Protein AF-A0A3Q0JLW8-F1 (afdb_monomer)

Mean predicted aligned error: 11.71 Å

Radius of gyration: 29.25 Å; Cα contacts (8 Å, |Δi|>4): 131; chains: 1; bounding box: 50×91×95 Å

Sequence (195 aa):
MGGVSGGECNRSVSNVHPRRRDSSHNERFYEEHDYERRVKKRRARLITATEEAFTHIKRTGHQVCMRDIPDCDWLNTWTSLAKNFAFCYNPALQPRALIVYGCICKSITDLEMKQLLRILVKALENFTEIKRIEAIVMCLTRLQPLLTPESPIHKFLFWIGISVLQLDQEDLYAVGLALIEQNLHTLDSQNVFDN

Organism: Diaphorina citri (NCBI:txid121845)

Secondary structure (DSSP, 8-state):
---------------------SHHHHHHHHHHHHHHHHHHHHHHHHHHHHHHHHHHHHH-TTS-TTSS-TT-THHHHHHHHHHHHHHS--TTTHHHHHHHHHHH-----HHHHHHHHHHHHHHHTTTT-HHHHHHHHHHHHHHGGGS-TT-THHHHHHHHHHHHHTT--HHHHHHHHHHHHHHHHHHHTTTTT--

pLDDT: mean 84.21, std 18.6, range [32.16, 98.31]

Nearest PDB structures (foldseek):
  8e20-assembly1_A  TM=9.519E-01  e=5.362E-09  Homo sapiens
  7mp5-assembly1_B  TM=9.476E-01  e=8.019E-09  Homo sapiens
  7mp6-assembly1_A  TM=9.476E-01  e=8.019E-09  Homo sapiens
  7mp6-assembly1_B  TM=9.477E-01  e=8.019E-09  Homo sapiens
  8edm-assembly1_B  TM=9.691E-01  e=5.838E-06  Homo sapiens

Structure (mmCIF, N/CA/C/O backbone):
data_AF-A0A3Q0JLW8-F1
#
_entry.id   AF-A0A3Q0JLW8-F1
#
loop_
_atom_site.group_PDB
_atom_site.id
_atom_site.type_symbol
_atom_site.label_atom_id
_atom_site.label_alt_id
_atom_site.label_comp_id
_atom_site.label_asym_id
_atom_site.label_entity_id
_atom_site.label_seq_id
_atom_site.pdbx_PDB_ins_code
_atom_site.Cartn_x
_atom_site.Cartn_y
_atom_site.Cartn_z
_atom_site.occupancy
_atom_site.B_iso_or_equiv
_atom_site.auth_seq_id
_atom_site.auth_comp_id
_atom_site.auth_asym_id
_atom_site.auth_atom_id
_atom_site.pdbx_PDB_model_num
ATOM 1 N N . MET A 1 1 ? -0.460 68.009 -68.546 1.00 38.75 1 MET A N 1
ATOM 2 C CA . MET A 1 1 ? 0.566 67.434 -67.646 1.00 38.75 1 MET A CA 1
ATOM 3 C C . MET A 1 1 ? -0.129 66.436 -66.729 1.00 38.75 1 MET A C 1
ATOM 5 O O . MET A 1 1 ? -0.982 66.905 -65.997 1.00 38.75 1 MET A O 1
ATOM 9 N N . GLY A 1 2 ? 0.206 65.133 -66.792 1.00 41.34 2 GLY A N 1
ATOM 10 C CA . GLY A 1 2 ? -0.292 64.044 -65.909 1.00 41.34 2 GLY A CA 1
ATOM 11 C C . GLY A 1 2 ? -1.815 63.776 -65.929 1.00 41.34 2 GLY A C 1
ATOM 12 O O . GLY A 1 2 ? -2.599 64.701 -66.058 1.00 41.34 2 GLY A O 1
ATOM 13 N N . GLY A 1 3 ? -2.341 62.553 -65.812 1.00 36.59 3 GLY A N 1
ATOM 14 C CA . GLY A 1 3 ? -1.763 61.200 -65.739 1.00 36.59 3 GLY A CA 1
ATOM 15 C C . GLY A 1 3 ? -2.902 60.181 -65.487 1.00 36.59 3 GLY A C 1
ATOM 16 O O . GLY A 1 3 ? -3.845 60.510 -64.778 1.00 36.59 3 GLY A O 1
ATOM 17 N N . VAL A 1 4 ? -2.858 58.986 -66.092 1.00 36.03 4 VAL A N 1
ATOM 18 C CA . VAL A 1 4 ? -3.990 58.026 -66.259 1.00 36.03 4 VAL A CA 1
ATOM 19 C C . VAL A 1 4 ? -3.565 56.636 -65.735 1.00 36.03 4 VAL A C 1
ATOM 21 O O . VAL A 1 4 ? -2.396 56.303 -65.902 1.00 36.03 4 VAL A O 1
ATOM 24 N N . SER A 1 5 ? -4.372 55.757 -65.112 1.00 35.22 5 SER A N 1
ATOM 25 C CA . SER A 1 5 ? -5.834 55.653 -64.835 1.00 35.22 5 SER A CA 1
ATOM 26 C C . SER A 1 5 ? -6.047 55.201 -63.356 1.00 35.22 5 SER A C 1
ATOM 28 O O . SER A 1 5 ? -5.083 55.250 -62.600 1.00 35.22 5 SER A O 1
ATOM 30 N N . GLY A 1 6 ? -7.187 54.739 -62.805 1.00 32.31 6 GLY A N 1
ATOM 31 C CA . GLY A 1 6 ? -8.547 54.400 -63.278 1.00 32.31 6 GLY A CA 1
ATOM 32 C C . GLY A 1 6 ? -9.014 53.030 -62.725 1.00 32.31 6 GLY A C 1
ATOM 33 O O . GLY A 1 6 ? -8.174 52.173 -62.470 1.00 32.31 6 GLY A O 1
ATOM 34 N N . GLY A 1 7 ? -10.329 52.801 -62.579 1.00 32.88 7 GLY A N 1
ATOM 35 C CA . GLY A 1 7 ? -10.914 51.462 -62.347 1.00 32.88 7 GLY A CA 1
ATOM 36 C C . GLY A 1 7 ? -11.534 51.198 -60.965 1.00 32.88 7 GLY A C 1
ATOM 37 O O . GLY A 1 7 ? -10.853 50.800 -60.024 1.00 32.88 7 GLY A O 1
ATOM 38 N N . GLU A 1 8 ? -12.859 51.321 -60.872 1.00 42.25 8 GLU A N 1
ATOM 39 C CA . GLU A 1 8 ? -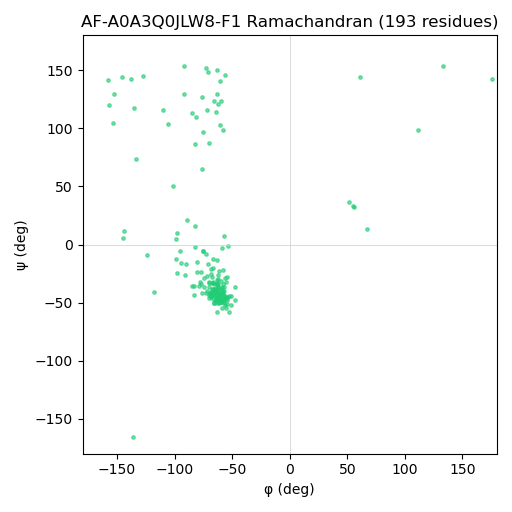13.662 50.754 -59.780 1.00 42.25 8 GLU A CA 1
ATOM 40 C C . GLU A 1 8 ? -13.741 49.221 -59.881 1.00 42.25 8 GLU A C 1
ATOM 42 O O . GLU A 1 8 ? -13.853 48.677 -60.981 1.00 42.25 8 GLU A O 1
ATOM 47 N N . CYS A 1 9 ? -13.827 48.517 -58.745 1.00 32.16 9 CYS A N 1
ATOM 48 C CA . CYS A 1 9 ? -14.587 47.265 -58.681 1.00 32.16 9 CYS A CA 1
ATOM 49 C C . CYS A 1 9 ? -15.034 46.917 -57.256 1.00 32.16 9 CYS A C 1
ATOM 51 O O . CYS A 1 9 ? -14.232 46.700 -56.351 1.00 32.16 9 CYS A O 1
ATOM 53 N N . ASN A 1 10 ? -16.349 46.821 -57.090 1.00 43.00 10 ASN A N 1
ATOM 54 C CA . ASN A 1 10 ? -17.028 46.448 -55.857 1.00 43.00 10 ASN A CA 1
ATOM 55 C C . ASN A 1 10 ? -16.920 44.926 -55.623 1.00 43.00 10 ASN A C 1
ATOM 57 O O . ASN A 1 10 ? -17.292 44.149 -56.508 1.00 43.00 10 ASN A O 1
ATOM 61 N N . ARG A 1 11 ? -16.455 44.466 -54.450 1.00 37.19 11 ARG A N 1
ATOM 62 C CA . ARG A 1 11 ? -16.620 43.055 -54.053 1.00 37.19 11 ARG A CA 1
ATOM 63 C C . ARG A 1 11 ? -16.658 42.833 -52.544 1.00 37.19 11 ARG A C 1
ATOM 65 O O . ARG A 1 11 ? -15.775 43.246 -51.801 1.00 37.19 11 ARG A O 1
ATOM 72 N N . SER A 1 12 ? -17.690 42.111 -52.130 1.00 40.66 12 SER A N 1
ATOM 73 C CA . SER A 1 12 ? -17.939 41.644 -50.773 1.00 40.66 12 SER A CA 1
ATOM 74 C C . SER A 1 12 ? -16.813 40.744 -50.257 1.00 40.66 12 SER A C 1
ATOM 76 O O . SER A 1 12 ? -16.527 39.693 -50.833 1.00 40.66 12 SER A O 1
ATOM 78 N N . VAL A 1 13 ? -16.215 41.118 -49.122 1.00 44.91 13 VAL A N 1
ATOM 79 C CA . VAL A 1 13 ? -15.306 40.238 -48.376 1.00 44.91 13 VAL A CA 1
ATOM 80 C C . VAL A 1 13 ? -16.152 39.199 -47.645 1.00 44.91 13 VAL A C 1
ATOM 82 O O . VAL A 1 13 ? -16.714 39.455 -46.580 1.00 44.91 13 VAL A O 1
ATOM 85 N N . SER A 1 14 ? -16.286 38.023 -48.252 1.00 40.16 14 SER A N 1
ATOM 86 C CA . SER A 1 14 ? -16.946 36.880 -47.634 1.00 40.16 14 SER A CA 1
ATOM 87 C C . SER A 1 14 ? -16.180 36.431 -46.388 1.00 40.16 14 SER A C 1
ATOM 89 O O . SER A 1 14 ? -14.970 36.213 -46.402 1.00 40.16 14 SER A O 1
ATOM 91 N N . ASN A 1 15 ? -16.915 36.289 -45.288 1.00 47.91 15 ASN A N 1
ATOM 92 C CA . ASN A 1 15 ? -16.395 35.889 -43.988 1.00 47.91 15 ASN A CA 1
ATOM 93 C C . ASN A 1 15 ? -15.973 34.405 -44.004 1.00 47.91 15 ASN A C 1
ATOM 95 O O . ASN A 1 15 ? -16.767 33.519 -43.682 1.00 47.91 15 ASN A O 1
ATOM 99 N N . VAL A 1 16 ? -14.730 34.114 -44.404 1.00 41.50 16 VAL A N 1
ATOM 100 C CA . VAL A 1 16 ? -14.179 32.751 -44.386 1.00 41.50 16 VAL A CA 1
ATOM 101 C C . VAL A 1 16 ? -13.685 32.420 -42.980 1.00 41.50 16 VAL A C 1
ATOM 103 O O . VAL A 1 16 ? -12.508 32.558 -42.656 1.00 41.50 16 VAL A O 1
ATOM 106 N N . HIS A 1 17 ? -14.595 31.928 -42.142 1.00 49.72 17 HIS A N 1
ATOM 107 C CA . HIS A 1 17 ? -14.198 31.157 -40.968 1.00 49.72 17 HIS A CA 1
ATOM 108 C C . HIS A 1 17 ? -13.474 29.883 -41.440 1.00 49.72 17 HIS A C 1
ATOM 110 O O . HIS A 1 17 ? -14.091 29.081 -42.155 1.00 49.72 17 HIS A O 1
ATOM 116 N N . PRO A 1 18 ? -12.209 29.633 -41.050 1.00 49.38 18 PRO A N 1
ATOM 117 C CA . PRO A 1 18 ? -11.582 28.348 -41.316 1.00 49.38 18 PRO A CA 1
ATOM 118 C C . PRO A 1 18 ? -12.356 27.275 -40.547 1.00 49.38 18 PRO A C 1
ATOM 120 O O . PRO A 1 18 ? -12.376 27.257 -39.314 1.00 49.38 18 PRO A O 1
ATOM 123 N N . ARG A 1 19 ? -13.023 26.375 -41.279 1.00 53.31 19 ARG A N 1
ATOM 124 C CA . ARG A 1 19 ? -13.701 25.217 -40.688 1.00 53.31 19 ARG A CA 1
ATOM 125 C C . ARG A 1 19 ? -12.655 24.359 -39.972 1.00 53.31 19 ARG A C 1
ATOM 127 O O . ARG A 1 19 ? -11.943 23.601 -40.623 1.00 53.31 19 ARG A O 1
ATOM 134 N N . ARG A 1 20 ? -12.594 24.449 -38.637 1.00 58.06 20 ARG A N 1
ATOM 135 C CA . ARG A 1 20 ? -11.936 23.446 -37.786 1.00 58.06 20 ARG A CA 1
ATOM 136 C C . ARG A 1 20 ? -12.607 22.100 -38.053 1.00 58.06 20 ARG A C 1
ATOM 138 O O . ARG A 1 20 ? -13.687 21.842 -37.530 1.00 58.06 20 ARG A O 1
ATOM 145 N N . ARG A 1 21 ? -11.993 21.278 -38.901 1.00 57.97 21 ARG A N 1
ATOM 146 C CA . ARG A 1 21 ? -12.515 19.970 -39.290 1.00 57.97 21 ARG A CA 1
ATOM 147 C C . ARG A 1 21 ? -11.393 18.930 -39.252 1.00 57.97 21 ARG A C 1
ATOM 149 O O . ARG A 1 21 ? -10.399 19.053 -39.955 1.00 57.97 21 ARG A O 1
ATOM 156 N N . ASP A 1 22 ? -11.583 17.948 -38.378 1.00 50.97 22 ASP A N 1
ATOM 157 C CA . ASP A 1 22 ? -10.994 16.602 -38.384 1.00 50.97 22 ASP A CA 1
ATOM 158 C C . ASP A 1 22 ? -9.473 16.405 -38.148 1.00 50.97 22 ASP A C 1
ATOM 160 O O . ASP A 1 22 ? -8.992 15.281 -38.256 1.00 50.97 22 ASP A O 1
ATOM 164 N N . SER A 1 23 ? -8.715 17.408 -37.673 1.00 54.34 23 SER A N 1
ATOM 165 C CA . SER A 1 23 ? -7.312 17.183 -37.226 1.00 54.34 23 SER A CA 1
ATOM 166 C C . SER A 1 23 ? -7.186 16.322 -35.953 1.00 54.34 23 SER A C 1
ATOM 168 O O . SER A 1 23 ? -6.195 15.619 -35.771 1.00 54.34 23 SER A O 1
ATOM 170 N N . SER A 1 24 ? -8.200 16.340 -35.079 1.00 58.38 24 SER A N 1
ATOM 171 C CA . SER A 1 24 ? -8.170 15.663 -33.769 1.00 58.38 24 SER A CA 1
ATOM 172 C C . SER A 1 24 ? -8.166 14.129 -33.858 1.00 58.38 24 SER A C 1
ATOM 174 O O . SER A 1 24 ? -7.684 13.466 -32.939 1.00 58.38 24 SER A O 1
ATOM 176 N N . HIS A 1 25 ? -8.694 13.548 -34.941 1.00 61.28 25 HIS A N 1
ATOM 177 C CA . HIS A 1 25 ? -8.828 12.093 -35.052 1.00 61.28 25 HIS A CA 1
ATOM 178 C C . HIS A 1 25 ? -7.474 11.403 -35.277 1.00 61.28 25 HIS A C 1
ATOM 180 O O . HIS A 1 25 ? -7.183 10.402 -34.623 1.00 61.28 25 HIS A O 1
ATOM 186 N N . ASN A 1 26 ? -6.615 11.979 -36.128 1.00 69.19 26 ASN A N 1
ATOM 187 C CA . ASN A 1 26 ? -5.275 11.442 -36.374 1.00 69.19 26 ASN A CA 1
ATOM 188 C C . ASN A 1 26 ? -4.353 11.600 -3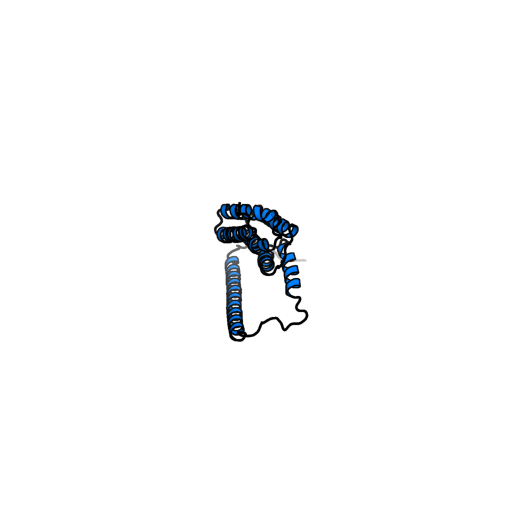5.157 1.00 69.19 26 ASN A C 1
ATOM 190 O O . ASN A 1 26 ? -3.644 10.654 -34.832 1.00 69.19 26 ASN A O 1
ATOM 194 N N . GLU A 1 27 ? -4.369 12.744 -34.459 1.00 70.19 27 GLU A N 1
ATOM 195 C CA . GLU A 1 27 ? -3.568 12.923 -33.233 1.00 70.19 27 GLU A CA 1
ATOM 196 C C . GLU A 1 27 ? -3.916 11.871 -32.177 1.00 70.19 27 GLU A C 1
ATOM 198 O O . GLU A 1 27 ? -3.023 11.178 -31.692 1.00 70.19 27 GLU A O 1
ATOM 203 N N . ARG A 1 28 ? -5.212 11.655 -31.912 1.00 70.06 28 ARG A N 1
ATOM 204 C CA . ARG A 1 28 ? -5.668 10.611 -30.984 1.00 70.06 28 ARG A CA 1
ATOM 205 C C . ARG A 1 28 ? -5.202 9.212 -31.406 1.00 70.06 28 ARG A C 1
ATOM 207 O O . ARG A 1 28 ? -4.773 8.438 -30.555 1.00 70.06 28 ARG A O 1
ATOM 214 N N . PHE A 1 29 ? -5.240 8.896 -32.702 1.00 74.75 29 PHE A N 1
ATOM 215 C CA . PHE A 1 29 ? -4.749 7.616 -33.223 1.00 74.75 29 PHE A CA 1
ATOM 216 C C . PHE A 1 29 ? -3.232 7.444 -33.020 1.00 74.75 29 PHE A C 1
ATOM 218 O O . PHE A 1 29 ? -2.776 6.364 -32.639 1.00 74.75 29 PHE A O 1
ATOM 225 N N . TYR A 1 30 ? -2.437 8.505 -33.212 1.00 80.31 30 TYR A N 1
ATOM 226 C CA . TYR A 1 30 ? -1.003 8.480 -32.907 1.00 80.31 30 TYR A CA 1
ATOM 227 C C . TYR A 1 30 ? -0.737 8.305 -31.405 1.00 80.31 30 TYR A C 1
ATOM 229 O O . TYR A 1 30 ? 0.098 7.476 -31.040 1.00 80.31 30 TYR A O 1
ATOM 237 N N . GLU A 1 31 ? -1.457 9.018 -30.534 1.00 80.56 31 GLU A N 1
ATOM 238 C CA . GLU A 1 31 ? -1.330 8.898 -29.074 1.00 80.56 31 GLU A CA 1
ATOM 239 C C . GLU A 1 31 ? -1.671 7.491 -28.560 1.00 80.56 31 GLU A C 1
ATOM 241 O O . GLU A 1 31 ? -0.950 6.947 -27.715 1.00 80.56 31 GLU A O 1
ATOM 246 N N . GLU A 1 32 ? -2.743 6.894 -29.086 1.00 81.25 32 GLU A N 1
ATOM 247 C CA . GLU A 1 32 ? -3.219 5.550 -28.753 1.00 81.25 32 GLU A CA 1
ATOM 248 C C . GLU A 1 32 ? -2.220 4.476 -29.212 1.00 81.25 32 GLU A C 1
ATOM 250 O O . GLU A 1 32 ? -1.793 3.632 -28.419 1.00 81.25 32 GLU A O 1
ATOM 255 N N . HIS A 1 33 ? -1.724 4.572 -30.447 1.00 86.50 33 HIS A N 1
ATOM 256 C CA . HIS A 1 33 ? -0.691 3.677 -30.969 1.00 86.50 33 HIS A CA 1
ATOM 257 C C . HIS A 1 33 ? 0.648 3.804 -30.215 1.00 86.50 33 HIS A C 1
ATOM 259 O O . HIS A 1 33 ? 1.305 2.797 -29.928 1.00 86.50 33 HIS A O 1
ATOM 265 N N . ASP A 1 34 ? 1.053 5.012 -29.816 1.00 88.38 34 ASP A N 1
ATOM 266 C CA . ASP A 1 34 ? 2.237 5.211 -28.975 1.00 88.38 34 ASP A CA 1
ATOM 267 C C . ASP A 1 34 ? 2.026 4.714 -27.537 1.00 88.38 34 ASP A C 1
ATOM 269 O O . ASP A 1 34 ? 2.958 4.192 -26.911 1.00 88.38 34 ASP A O 1
ATOM 273 N N . TYR A 1 35 ? 0.808 4.816 -26.997 1.00 87.94 35 TYR A N 1
ATOM 274 C CA . TYR A 1 35 ? 0.446 4.185 -25.731 1.00 87.94 35 TYR A CA 1
ATOM 275 C C . TYR A 1 35 ? 0.578 2.661 -25.826 1.00 87.94 35 TYR A C 1
ATOM 277 O O . TYR A 1 35 ? 1.297 2.071 -25.011 1.00 87.94 35 TYR A O 1
ATOM 285 N N . GLU A 1 36 ? 0.005 2.031 -26.854 1.00 91.25 36 GLU A N 1
ATOM 286 C CA . GLU A 1 36 ? 0.162 0.596 -27.097 1.00 91.25 36 GLU A CA 1
ATOM 287 C C . GLU A 1 36 ? 1.632 0.187 -27.218 1.00 91.25 36 GLU A C 1
ATOM 289 O O . GLU A 1 36 ? 2.052 -0.789 -26.595 1.00 91.25 36 GLU A O 1
ATOM 294 N N . ARG A 1 37 ? 2.442 0.927 -27.986 1.00 93.75 37 ARG A N 1
ATOM 295 C CA . ARG A 1 37 ? 3.887 0.676 -28.125 1.00 93.75 37 ARG A CA 1
ATOM 296 C C . ARG A 1 37 ? 4.595 0.719 -26.772 1.00 93.75 37 ARG A C 1
ATOM 298 O O . ARG A 1 37 ? 5.400 -0.167 -26.468 1.00 93.75 37 ARG A O 1
ATOM 305 N N . ARG A 1 38 ? 4.276 1.703 -25.922 1.00 92.38 38 ARG A N 1
ATOM 306 C CA . ARG A 1 38 ? 4.813 1.802 -24.552 1.00 92.38 38 ARG A CA 1
ATOM 307 C C . ARG A 1 38 ? 4.374 0.622 -23.679 1.00 92.38 38 ARG A C 1
ATOM 309 O O . ARG A 1 38 ? 5.210 0.101 -22.937 1.00 92.38 38 ARG A O 1
ATOM 316 N N . VAL A 1 39 ? 3.121 0.174 -23.776 1.00 92.50 39 VAL A N 1
ATOM 317 C CA . VAL A 1 39 ? 2.601 -1.001 -23.049 1.00 92.50 39 VAL A CA 1
ATOM 318 C C . VAL A 1 39 ? 3.276 -2.288 -23.529 1.00 92.50 39 VAL A C 1
ATOM 320 O O . VAL A 1 39 ? 3.852 -3.001 -22.709 1.00 92.50 39 VAL A O 1
ATOM 323 N N . LYS A 1 40 ? 3.323 -2.539 -24.842 1.00 93.81 40 LYS A N 1
ATOM 324 C CA . LYS A 1 40 ? 4.012 -3.685 -25.467 1.00 93.81 40 LYS A CA 1
ATOM 325 C C . LYS A 1 40 ? 5.488 -3.746 -25.036 1.00 93.81 40 LYS A C 1
ATOM 327 O O . LYS A 1 40 ? 5.946 -4.786 -24.566 1.00 93.81 40 LYS A O 1
ATOM 332 N N . LYS A 1 41 ? 6.208 -2.613 -25.046 1.00 95.75 41 LYS A N 1
ATOM 333 C CA . LYS A 1 41 ? 7.604 -2.512 -24.561 1.00 95.75 41 LYS A CA 1
ATOM 334 C C . LYS A 1 41 ? 7.749 -2.724 -23.044 1.00 95.75 41 LYS A C 1
ATOM 336 O O . LYS A 1 41 ? 8.783 -3.207 -22.585 1.00 95.75 41 LYS A O 1
ATOM 341 N N . ARG A 1 42 ? 6.769 -2.328 -22.221 1.00 94.62 42 ARG A N 1
ATOM 342 C CA . ARG A 1 42 ? 6.758 -2.621 -20.769 1.00 94.62 42 ARG A CA 1
ATOM 343 C C . ARG A 1 42 ? 6.510 -4.110 -20.505 1.00 94.62 42 ARG A C 1
ATOM 345 O O . ARG A 1 42 ? 7.279 -4.697 -19.755 1.00 94.62 42 ARG A O 1
ATOM 352 N N . ARG A 1 43 ? 5.531 -4.719 -21.183 1.00 93.44 43 ARG A N 1
ATOM 353 C CA . ARG A 1 43 ? 5.227 -6.158 -21.101 1.00 93.44 43 ARG A CA 1
ATOM 354 C C . ARG A 1 43 ? 6.434 -7.018 -21.480 1.00 93.44 43 ARG A C 1
ATOM 356 O O . ARG A 1 43 ? 6.781 -7.910 -20.720 1.00 93.44 43 ARG A O 1
ATOM 363 N N . ALA A 1 44 ? 7.100 -6.715 -22.598 1.00 96.00 44 ALA A N 1
ATOM 364 C CA . ALA A 1 44 ? 8.293 -7.449 -23.030 1.00 96.00 44 ALA A CA 1
ATOM 365 C C . ALA A 1 44 ? 9.404 -7.436 -21.963 1.00 96.00 44 ALA A C 1
ATOM 367 O O . ALA A 1 44 ? 9.902 -8.488 -21.589 1.00 96.00 44 ALA A O 1
ATOM 368 N N . ARG A 1 45 ? 9.722 -6.262 -21.394 1.00 96.06 45 ARG A N 1
ATOM 369 C CA . ARG A 1 45 ? 10.722 -6.149 -20.314 1.00 96.06 45 ARG A CA 1
ATOM 370 C C . ARG A 1 45 ? 10.345 -6.918 -19.048 1.00 96.06 45 ARG A C 1
ATOM 372 O O . ARG A 1 45 ? 11.235 -7.456 -18.407 1.00 96.06 45 ARG A O 1
ATOM 379 N N . LEU A 1 46 ? 9.060 -6.965 -18.686 1.00 93.62 46 LEU A N 1
ATOM 380 C CA . LEU A 1 46 ? 8.605 -7.737 -17.526 1.00 93.62 46 LEU A CA 1
ATOM 381 C C . LEU A 1 46 ? 8.791 -9.245 -17.746 1.00 93.62 46 LEU A C 1
ATOM 383 O O . LEU A 1 46 ? 9.244 -9.929 -16.834 1.00 93.62 46 LEU A O 1
ATOM 387 N N . ILE A 1 47 ? 8.479 -9.740 -18.949 1.00 94.50 47 ILE A N 1
ATOM 388 C CA . ILE A 1 47 ? 8.712 -11.138 -19.339 1.00 94.50 47 ILE A CA 1
ATOM 389 C C . ILE A 1 47 ? 10.206 -11.459 -19.220 1.00 94.50 47 ILE A C 1
ATOM 391 O O . ILE A 1 47 ? 10.562 -12.331 -18.434 1.00 94.50 47 ILE A O 1
ATOM 395 N N . THR A 1 48 ? 11.076 -10.682 -19.875 1.00 95.06 48 THR A N 1
ATOM 396 C CA . THR A 1 48 ? 12.533 -10.890 -19.823 1.00 95.06 48 THR A CA 1
ATOM 397 C C . THR A 1 48 ? 13.080 -10.852 -18.394 1.00 95.06 48 THR A C 1
ATOM 399 O O . THR A 1 48 ? 13.782 -11.771 -17.995 1.00 95.06 48 THR A O 1
ATOM 402 N N . ALA A 1 49 ? 12.701 -9.861 -17.578 1.00 93.06 49 ALA A N 1
ATOM 403 C CA . ALA A 1 49 ? 13.153 -9.776 -16.185 1.00 93.06 49 ALA A CA 1
ATOM 404 C C . ALA A 1 49 ? 12.676 -10.968 -15.326 1.00 93.06 49 ALA A C 1
ATOM 406 O O . ALA A 1 49 ? 13.361 -11.385 -14.395 1.00 93.06 49 ALA A O 1
ATOM 407 N N . THR A 1 50 ? 11.510 -11.537 -15.644 1.00 92.94 50 THR A N 1
ATOM 408 C CA . THR A 1 50 ? 10.958 -12.716 -14.959 1.00 92.94 50 THR A CA 1
ATOM 409 C C . THR A 1 50 ? 11.678 -13.996 -15.402 1.00 92.94 50 THR A C 1
ATOM 411 O O . THR A 1 50 ? 12.033 -14.824 -14.566 1.00 92.94 50 THR A O 1
ATOM 414 N N . GLU A 1 51 ? 11.965 -14.146 -16.696 1.00 93.62 51 GLU A N 1
ATOM 415 C CA . GLU A 1 51 ? 12.776 -15.241 -17.249 1.00 93.62 51 GLU A CA 1
ATOM 416 C C . GLU A 1 51 ? 14.215 -15.211 -16.710 1.00 93.62 51 GLU A C 1
ATOM 418 O O . GLU A 1 51 ? 14.756 -16.250 -16.321 1.00 93.62 51 GLU A O 1
ATOM 423 N N . GLU A 1 52 ? 14.818 -14.023 -16.612 1.00 90.50 52 GLU A N 1
ATOM 424 C CA . GLU A 1 52 ? 16.113 -13.791 -15.967 1.00 90.50 52 GLU A CA 1
ATOM 425 C C . GLU A 1 52 ? 16.073 -14.167 -14.482 1.00 90.50 52 GLU A C 1
ATOM 427 O O . GLU A 1 52 ? 16.955 -14.895 -14.027 1.00 90.50 52 GLU A O 1
ATOM 432 N N . ALA A 1 53 ? 15.036 -13.763 -13.738 1.00 87.06 53 ALA A N 1
ATOM 433 C CA . ALA A 1 53 ? 14.874 -14.113 -12.326 1.00 87.06 53 ALA A CA 1
ATOM 434 C C . ALA A 1 53 ? 14.711 -15.629 -12.109 1.00 87.06 53 ALA A C 1
ATOM 436 O O . ALA A 1 53 ? 15.398 -16.200 -11.261 1.00 87.06 53 ALA A O 1
ATOM 437 N N . PHE A 1 54 ? 13.880 -16.315 -12.903 1.00 88.56 54 PHE A N 1
ATOM 438 C CA . PHE A 1 54 ? 13.764 -17.779 -12.853 1.00 88.56 54 PHE A CA 1
ATOM 439 C C . PHE A 1 54 ? 15.084 -18.472 -13.199 1.00 88.56 54 PHE A C 1
ATOM 441 O O . PHE A 1 54 ? 15.492 -19.421 -12.526 1.00 88.56 54 PHE A O 1
ATOM 448 N N . THR A 1 55 ? 15.777 -17.982 -14.227 1.00 87.69 55 THR A N 1
ATOM 449 C CA . THR A 1 55 ? 17.083 -18.503 -14.640 1.00 87.69 55 THR A CA 1
ATOM 450 C C . THR A 1 55 ? 18.137 -18.277 -13.556 1.00 87.69 55 THR A C 1
ATOM 452 O O . THR A 1 55 ? 18.959 -19.160 -13.311 1.00 87.69 55 THR A O 1
ATOM 455 N N . HIS A 1 56 ? 18.096 -17.132 -12.870 1.00 83.62 56 HIS A N 1
ATOM 456 C CA . HIS A 1 56 ? 18.945 -16.834 -11.725 1.00 83.62 56 HIS A CA 1
ATOM 457 C C . HIS A 1 56 ? 18.660 -17.809 -10.582 1.00 83.62 56 HIS A C 1
ATOM 459 O O . HIS A 1 56 ? 19.568 -18.545 -10.213 1.00 83.62 56 HIS A O 1
ATOM 465 N N . ILE A 1 57 ? 17.416 -17.898 -10.092 1.00 85.19 57 ILE A N 1
ATOM 466 C CA . ILE A 1 57 ? 17.002 -18.802 -8.998 1.00 85.19 57 ILE A CA 1
ATOM 467 C C . ILE A 1 57 ? 17.411 -20.254 -9.289 1.00 85.19 57 ILE A C 1
ATOM 469 O O . ILE A 1 57 ? 17.985 -20.920 -8.430 1.00 85.19 57 ILE A O 1
ATOM 473 N N . LYS A 1 58 ? 17.201 -20.733 -10.524 1.00 80.88 58 LYS A N 1
ATOM 474 C CA . LYS A 1 58 ? 17.603 -22.084 -10.951 1.00 80.88 58 LYS A CA 1
ATOM 475 C C . LYS A 1 58 ? 19.122 -22.311 -10.898 1.00 80.88 58 LYS A C 1
ATOM 477 O O . LYS A 1 58 ? 19.552 -23.442 -10.689 1.00 80.88 58 LYS A O 1
ATOM 482 N N . ARG A 1 59 ? 19.935 -21.263 -11.081 1.00 77.38 59 ARG A N 1
ATOM 483 C CA . ARG A 1 59 ? 21.404 -21.301 -10.935 1.00 77.38 59 ARG A CA 1
ATOM 484 C C . ARG A 1 59 ? 21.859 -21.111 -9.481 1.00 77.38 59 ARG A C 1
ATOM 486 O O . ARG A 1 59 ? 22.825 -21.744 -9.078 1.00 77.38 59 ARG A O 1
ATOM 493 N N . THR A 1 60 ? 21.175 -20.280 -8.689 1.00 65.81 60 THR A N 1
ATOM 494 C CA . THR A 1 60 ? 21.519 -19.965 -7.282 1.00 65.81 60 THR A CA 1
ATOM 495 C C . THR A 1 60 ? 20.881 -20.901 -6.256 1.00 65.81 60 THR A C 1
ATOM 497 O O . THR A 1 60 ? 20.860 -20.579 -5.072 1.00 65.81 60 THR A O 1
ATOM 500 N N . GLY A 1 61 ? 20.456 -22.104 -6.655 1.00 57.22 61 GLY A N 1
ATOM 501 C CA . GLY A 1 61 ? 19.875 -23.128 -5.771 1.00 57.22 61 GLY A CA 1
ATOM 502 C C . GLY A 1 61 ? 20.743 -23.594 -4.586 1.00 57.22 61 GLY A C 1
ATOM 503 O O . GLY A 1 61 ? 20.355 -24.536 -3.904 1.00 57.22 61 GLY A O 1
ATOM 504 N N . HIS A 1 62 ? 21.896 -22.963 -4.330 1.00 52.72 62 HIS A N 1
ATOM 505 C CA . HIS A 1 62 ? 22.733 -23.195 -3.154 1.00 52.72 62 HIS A CA 1
ATOM 506 C C . HIS A 1 62 ? 23.470 -21.957 -2.582 1.00 52.72 62 HIS A C 1
ATOM 508 O O . HIS A 1 62 ? 24.248 -22.134 -1.649 1.00 52.72 62 HIS A O 1
ATOM 514 N N . GLN A 1 63 ? 23.260 -20.718 -3.068 1.00 50.94 63 GLN A N 1
ATOM 515 C CA . GLN A 1 63 ? 23.957 -19.524 -2.532 1.00 50.94 63 GLN A CA 1
ATOM 516 C C . GLN A 1 63 ? 23.110 -18.235 -2.547 1.00 50.94 63 GLN A C 1
ATOM 518 O O . GLN A 1 63 ? 22.301 -18.002 -3.441 1.00 50.94 63 GLN A O 1
ATOM 523 N N . VAL A 1 64 ? 23.290 -17.404 -1.511 1.00 52.53 64 VAL A N 1
ATOM 524 C CA . VAL A 1 64 ? 22.420 -16.264 -1.161 1.00 52.53 64 VAL A CA 1
ATOM 525 C C . VAL A 1 64 ? 22.802 -15.001 -1.942 1.00 52.53 64 VAL A C 1
ATOM 527 O O . VAL A 1 64 ? 23.836 -14.398 -1.678 1.00 52.53 64 VAL A O 1
ATOM 530 N N . CYS A 1 65 ? 21.910 -14.552 -2.827 1.00 54.50 65 CYS A N 1
ATOM 531 C CA . CYS A 1 65 ? 22.140 -13.601 -3.929 1.00 54.50 65 CYS A CA 1
ATOM 532 C C . CYS A 1 65 ? 22.677 -12.187 -3.601 1.00 54.50 65 CYS A C 1
ATOM 534 O O . CYS A 1 65 ? 22.806 -11.385 -4.521 1.00 54.50 65 CYS A O 1
ATOM 536 N N . MET A 1 66 ? 22.865 -11.814 -2.331 1.00 57.25 66 MET A N 1
ATOM 537 C CA . MET A 1 66 ? 23.098 -10.416 -1.912 1.00 57.25 66 MET A CA 1
ATOM 538 C C . MET A 1 66 ? 24.076 -10.253 -0.733 1.00 57.25 66 MET A C 1
ATOM 540 O O . MET A 1 66 ? 24.160 -9.169 -0.165 1.00 57.25 66 MET A O 1
ATOM 544 N N . ARG A 1 67 ? 24.814 -11.300 -0.332 1.00 53.72 67 ARG A N 1
ATOM 545 C CA . ARG A 1 67 ? 25.799 -11.184 0.768 1.00 53.72 67 ARG A CA 1
ATOM 546 C C . ARG A 1 67 ? 27.138 -10.570 0.346 1.00 53.72 67 ARG A C 1
ATOM 548 O O . ARG A 1 67 ? 27.892 -10.144 1.212 1.00 53.72 67 ARG A O 1
ATOM 555 N N . ASP A 1 68 ? 27.402 -10.492 -0.955 1.00 58.84 68 ASP A N 1
ATOM 556 C CA . ASP A 1 68 ? 28.739 -10.216 -1.497 1.00 58.84 68 ASP A CA 1
A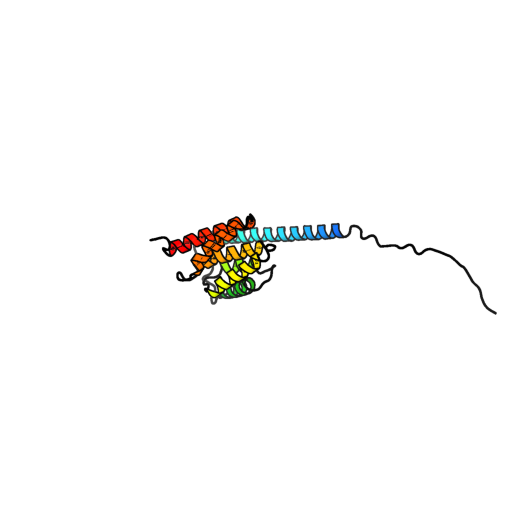TOM 557 C C . ASP A 1 68 ? 28.969 -8.742 -1.888 1.00 58.84 68 ASP A C 1
ATOM 559 O O . ASP A 1 68 ? 29.974 -8.417 -2.517 1.00 58.84 68 ASP A O 1
ATOM 563 N N . ILE A 1 69 ? 28.049 -7.837 -1.526 1.00 64.50 69 ILE A N 1
ATOM 564 C CA . ILE A 1 69 ? 28.198 -6.391 -1.748 1.00 64.50 69 ILE A CA 1
ATOM 565 C C . ILE A 1 69 ? 28.524 -5.715 -0.404 1.00 64.50 69 ILE A C 1
ATOM 567 O O . ILE A 1 69 ? 27.613 -5.542 0.411 1.00 64.50 69 ILE A O 1
ATOM 571 N N . PRO A 1 70 ? 29.786 -5.325 -0.137 1.00 65.75 70 PRO A N 1
ATOM 572 C CA . PRO A 1 70 ? 30.105 -4.483 1.015 1.00 65.75 70 PRO A CA 1
ATOM 573 C C . PRO A 1 70 ? 29.423 -3.107 0.897 1.00 65.75 70 PRO A C 1
ATOM 575 O O . PRO A 1 70 ? 29.171 -2.622 -0.206 1.00 65.75 70 PRO A O 1
ATOM 578 N N . ASP A 1 71 ? 29.101 -2.498 2.041 1.00 66.88 71 ASP A N 1
ATOM 579 C CA . ASP A 1 71 ? 28.507 -1.152 2.169 1.00 66.88 71 ASP A CA 1
ATOM 580 C C . ASP A 1 71 ? 27.180 -0.930 1.402 1.00 66.88 71 ASP A C 1
ATOM 582 O O . ASP A 1 71 ? 26.858 0.165 0.937 1.00 66.88 71 ASP A O 1
ATOM 586 N N . CYS A 1 72 ? 26.366 -1.984 1.280 1.00 70.88 72 CYS A N 1
ATOM 587 C CA . CYS A 1 72 ? 25.146 -2.017 0.467 1.00 70.88 72 CYS A CA 1
ATOM 588 C C . CYS A 1 72 ? 23.929 -1.276 1.088 1.00 70.88 72 CYS A C 1
ATOM 590 O O . CYS A 1 72 ? 22.898 -1.885 1.375 1.00 70.88 72 CYS A O 1
ATOM 592 N N . ASP A 1 73 ? 23.997 0.051 1.251 1.00 82.25 73 ASP A N 1
ATOM 593 C CA . ASP A 1 73 ? 22.946 0.873 1.899 1.00 82.25 73 ASP A CA 1
ATOM 594 C C . ASP A 1 73 ? 21.753 1.273 0.988 1.00 82.25 73 ASP A C 1
ATOM 596 O O . ASP A 1 73 ? 20.949 2.167 1.286 1.00 82.25 73 ASP A O 1
ATOM 600 N N . TRP A 1 74 ? 21.596 0.607 -0.162 1.00 85.12 74 TRP A N 1
ATOM 601 C CA . TRP A 1 74 ? 20.538 0.933 -1.128 1.00 85.12 74 TRP A CA 1
ATOM 602 C C . TRP A 1 74 ? 19.135 0.825 -0.521 1.00 85.12 74 TRP A C 1
ATOM 604 O O . TRP A 1 74 ? 18.284 1.649 -0.843 1.00 85.12 74 TRP A O 1
ATOM 614 N N . LEU A 1 75 ? 18.884 -0.142 0.371 1.00 88.00 75 LEU A N 1
ATOM 615 C CA . LEU A 1 75 ? 17.558 -0.364 0.951 1.00 88.00 75 LEU A CA 1
ATOM 616 C C . LEU A 1 75 ? 17.110 0.832 1.800 1.00 88.00 75 LEU A C 1
ATOM 618 O O . LEU A 1 75 ? 15.967 1.273 1.675 1.00 88.00 75 LEU A O 1
ATOM 622 N N . ASN A 1 76 ? 18.004 1.400 2.613 1.00 90.00 76 ASN A N 1
ATOM 623 C CA . ASN A 1 76 ? 17.701 2.575 3.432 1.00 90.00 76 ASN A CA 1
ATOM 624 C C . ASN A 1 76 ? 17.524 3.820 2.555 1.00 90.00 76 ASN A C 1
ATOM 626 O O . ASN A 1 76 ? 16.546 4.557 2.713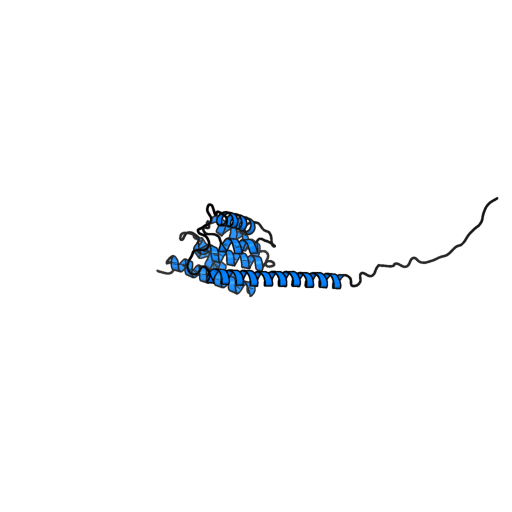 1.00 90.00 76 ASN A O 1
ATOM 630 N N . THR A 1 77 ? 18.394 3.994 1.555 1.00 91.44 77 THR A N 1
ATOM 631 C CA . THR A 1 77 ? 18.290 5.073 0.560 1.00 91.44 77 THR A CA 1
ATOM 632 C C . THR A 1 77 ? 16.952 5.019 -0.193 1.00 91.44 77 THR A C 1
ATOM 634 O O . THR A 1 77 ? 16.234 6.017 -0.276 1.00 91.44 77 THR A O 1
ATOM 637 N N . TRP A 1 78 ? 16.563 3.843 -0.693 1.00 93.94 78 TRP A N 1
ATOM 638 C CA . TRP A 1 78 ? 15.301 3.628 -1.405 1.00 93.94 78 TRP A CA 1
ATOM 639 C C . TRP A 1 78 ? 14.090 3.780 -0.485 1.00 93.94 78 TRP A C 1
ATOM 641 O O . TRP A 1 78 ? 13.097 4.367 -0.904 1.00 93.94 78 TRP A O 1
ATOM 651 N N . THR A 1 79 ? 14.170 3.320 0.767 1.00 95.31 79 THR A N 1
ATOM 652 C CA . THR A 1 79 ? 13.100 3.503 1.761 1.00 95.31 79 THR A CA 1
ATOM 653 C C . THR A 1 79 ? 12.879 4.985 2.056 1.00 95.31 79 THR A C 1
ATOM 655 O O . THR A 1 79 ? 11.736 5.438 2.050 1.00 95.31 79 THR A O 1
ATOM 658 N N . SER A 1 80 ? 13.952 5.764 2.229 1.00 95.25 80 SER A N 1
ATOM 659 C CA . SER A 1 80 ? 13.893 7.219 2.427 1.00 95.25 80 SER A CA 1
ATOM 660 C C . SER A 1 80 ? 13.286 7.947 1.218 1.00 95.25 80 SER A C 1
ATOM 662 O O . SER A 1 80 ? 12.370 8.759 1.367 1.00 95.25 80 SER A O 1
ATOM 664 N N . LEU A 1 81 ? 13.713 7.607 -0.003 1.00 95.81 81 LEU A N 1
ATOM 665 C CA . LEU A 1 81 ? 13.150 8.180 -1.231 1.00 95.81 81 LEU A CA 1
ATOM 666 C C . LEU A 1 81 ? 11.670 7.808 -1.420 1.00 95.81 81 LEU A C 1
ATOM 668 O O . LEU A 1 81 ? 10.846 8.688 -1.672 1.00 95.81 81 LEU A O 1
ATOM 672 N N . ALA A 1 82 ? 11.316 6.530 -1.262 1.00 97.19 82 ALA A N 1
ATOM 673 C CA . ALA A 1 82 ? 9.940 6.051 -1.382 1.00 97.19 82 ALA A CA 1
ATOM 674 C C . ALA A 1 82 ? 9.025 6.720 -0.349 1.00 97.19 82 ALA A C 1
ATOM 676 O O . ALA A 1 82 ? 7.948 7.187 -0.708 1.00 97.19 82 ALA A O 1
ATOM 677 N N . LYS A 1 83 ? 9.490 6.867 0.898 1.00 97.06 83 LYS A N 1
ATOM 678 C CA . LYS A 1 83 ? 8.816 7.640 1.947 1.00 97.06 83 LYS A CA 1
ATOM 679 C C . LYS A 1 83 ? 8.550 9.077 1.490 1.00 97.06 83 LYS A C 1
ATOM 681 O O . LYS A 1 83 ? 7.401 9.510 1.474 1.00 97.06 83 LYS A O 1
ATOM 686 N N . ASN A 1 84 ? 9.574 9.805 1.047 1.00 96.62 84 ASN A N 1
ATOM 687 C CA . ASN A 1 84 ? 9.424 11.204 0.632 1.00 96.62 84 ASN A CA 1
ATOM 688 C C . ASN A 1 84 ? 8.387 11.379 -0.496 1.00 96.62 84 ASN A C 1
ATOM 690 O O . ASN A 1 84 ? 7.563 12.291 -0.431 1.00 96.62 84 ASN A O 1
ATOM 694 N N . PHE A 1 85 ? 8.354 10.477 -1.483 1.00 96.94 85 PHE A N 1
ATOM 695 C CA . PHE A 1 85 ? 7.333 10.497 -2.542 1.00 96.94 85 PHE A CA 1
ATOM 696 C C . PHE A 1 85 ? 5.959 9.948 -2.115 1.00 96.94 85 PHE A C 1
ATOM 698 O O . PHE A 1 85 ? 4.957 10.312 -2.722 1.00 96.94 85 PHE A O 1
ATOM 705 N N . ALA A 1 86 ? 5.880 9.095 -1.090 1.00 97.06 86 ALA A N 1
ATOM 706 C CA . ALA A 1 86 ? 4.619 8.598 -0.537 1.00 97.06 86 ALA A CA 1
ATOM 707 C C . ALA A 1 86 ? 3.904 9.665 0.308 1.00 97.06 86 ALA A C 1
ATOM 709 O O . ALA A 1 86 ? 2.679 9.779 0.268 1.00 97.06 86 ALA A O 1
ATOM 710 N N . PHE A 1 87 ? 4.661 10.479 1.048 1.00 96.25 87 PHE A N 1
ATOM 711 C CA . PHE A 1 87 ? 4.121 11.530 1.914 1.00 96.25 87 PHE A CA 1
ATOM 712 C C . PHE A 1 87 ? 3.965 12.896 1.219 1.00 96.25 87 PHE A C 1
ATOM 714 O O . PHE A 1 87 ? 3.203 13.735 1.702 1.00 96.25 87 PHE A O 1
ATOM 721 N N . CYS A 1 88 ? 4.614 13.115 0.069 1.00 93.19 88 CYS A N 1
ATOM 722 C CA . CYS A 1 88 ? 4.410 14.288 -0.785 1.00 93.19 88 CYS A CA 1
ATOM 723 C C . CYS A 1 88 ? 3.335 14.018 -1.855 1.00 93.19 88 CYS A C 1
ATOM 725 O O . CYS A 1 88 ? 3.395 13.019 -2.570 1.00 93.19 88 CYS A O 1
ATOM 727 N N . TYR A 1 89 ? 2.345 14.907 -1.991 1.00 91.31 89 TYR A N 1
ATOM 728 C CA . TYR A 1 89 ? 1.274 14.735 -2.976 1.00 91.31 89 TYR A CA 1
ATOM 729 C C . TYR A 1 89 ? 1.778 14.957 -4.408 1.00 91.31 89 TYR A C 1
ATOM 731 O O . TYR A 1 89 ? 2.175 16.057 -4.789 1.00 91.31 89 TYR A O 1
ATOM 739 N N . ASN A 1 90 ? 1.722 13.897 -5.211 1.00 91.44 90 ASN A N 1
ATOM 740 C CA . ASN A 1 90 ? 1.973 13.919 -6.647 1.00 91.44 90 ASN A CA 1
ATOM 741 C C . ASN A 1 90 ? 1.191 12.756 -7.288 1.00 91.44 90 ASN A C 1
ATOM 743 O O . ASN A 1 90 ? 1.640 11.616 -7.162 1.00 91.44 90 ASN A O 1
ATOM 747 N N . PRO A 1 91 ? 0.064 12.991 -7.987 1.00 90.56 91 PRO A N 1
ATOM 748 C CA . PRO A 1 91 ? -0.784 11.917 -8.522 1.00 90.56 91 PRO A CA 1
ATOM 749 C C . PRO A 1 91 ? -0.064 10.897 -9.420 1.00 90.56 91 PRO A C 1
ATOM 751 O O . PRO A 1 91 ? -0.443 9.728 -9.470 1.00 90.56 91 PRO A O 1
ATOM 754 N N . ALA A 1 92 ? 1.010 11.301 -10.109 1.00 90.25 92 ALA A N 1
ATOM 755 C CA . ALA A 1 92 ? 1.766 10.420 -10.999 1.00 90.25 92 ALA A CA 1
ATOM 756 C C . ALA A 1 92 ? 2.764 9.499 -10.268 1.00 90.25 92 ALA A C 1
ATOM 758 O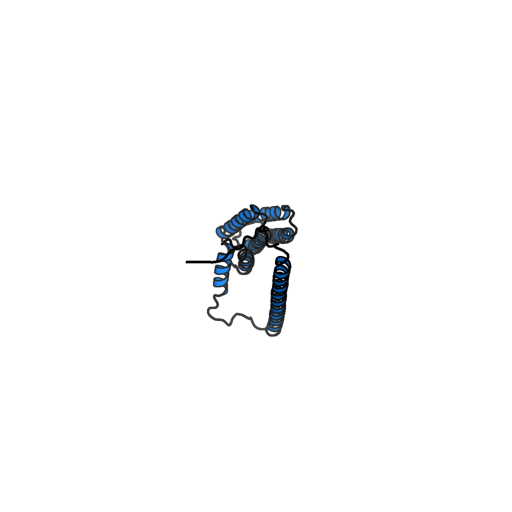 O . ALA A 1 92 ? 3.148 8.457 -10.817 1.00 90.25 92 ALA A O 1
ATOM 759 N N . LEU A 1 93 ? 3.207 9.883 -9.063 1.00 93.88 93 LEU A N 1
ATOM 760 C CA . LEU A 1 93 ? 4.263 9.199 -8.304 1.00 93.88 93 LEU A CA 1
ATOM 761 C C . LEU A 1 93 ? 3.783 8.631 -6.965 1.00 93.88 93 LEU A C 1
ATOM 763 O O . LEU A 1 93 ? 4.162 7.510 -6.633 1.00 93.88 93 LEU A O 1
ATOM 767 N N . GLN A 1 94 ? 2.942 9.354 -6.223 1.00 95.31 94 GLN A N 1
ATOM 768 C CA . GLN A 1 94 ? 2.550 9.021 -4.852 1.00 95.31 94 GLN A CA 1
ATOM 769 C C . GLN A 1 94 ? 1.944 7.614 -4.715 1.00 95.31 94 GLN A C 1
ATOM 771 O O . GLN A 1 94 ? 2.424 6.879 -3.853 1.00 95.31 94 GLN A O 1
ATOM 776 N N . PRO A 1 95 ? 0.995 7.157 -5.565 1.00 95.62 95 PRO A N 1
ATOM 777 C CA . PRO A 1 95 ? 0.478 5.789 -5.466 1.00 95.62 95 PRO A CA 1
ATOM 778 C C . PRO A 1 95 ? 1.580 4.734 -5.630 1.00 95.62 95 PRO A C 1
ATOM 780 O O . PRO A 1 95 ? 1.642 3.767 -4.881 1.00 95.62 95 PRO A O 1
ATOM 783 N N . ARG A 1 96 ? 2.525 4.946 -6.556 1.00 95.75 96 ARG A N 1
ATOM 784 C CA . ARG A 1 96 ? 3.651 4.021 -6.776 1.00 95.75 96 ARG A CA 1
ATOM 785 C C . ARG A 1 96 ? 4.623 4.030 -5.599 1.00 95.75 96 ARG A C 1
ATOM 787 O O . ARG A 1 96 ? 5.105 2.977 -5.197 1.00 95.75 96 ARG A O 1
ATOM 794 N N . ALA A 1 97 ? 4.900 5.211 -5.056 1.00 97.38 97 ALA A N 1
ATOM 795 C CA . ALA A 1 97 ? 5.779 5.390 -3.913 1.00 97.38 97 ALA A CA 1
ATOM 796 C C . ALA A 1 97 ? 5.204 4.760 -2.638 1.00 97.38 97 ALA A C 1
ATOM 798 O O . ALA A 1 97 ? 5.955 4.135 -1.900 1.00 97.38 97 ALA A O 1
ATOM 799 N N . LEU A 1 98 ? 3.885 4.845 -2.423 1.00 97.75 98 LEU A N 1
ATOM 800 C CA . LEU A 1 98 ? 3.175 4.158 -1.339 1.00 97.75 98 LEU A CA 1
ATOM 801 C C . LEU A 1 98 ? 3.334 2.634 -1.426 1.00 97.75 98 LEU A C 1
ATOM 803 O O . LEU A 1 98 ? 3.741 2.017 -0.445 1.00 97.75 98 LEU A O 1
ATOM 807 N N . ILE A 1 99 ? 3.097 2.035 -2.602 1.00 96.88 99 ILE A N 1
ATOM 808 C CA . ILE A 1 99 ? 3.287 0.587 -2.807 1.00 96.88 99 ILE A CA 1
ATOM 809 C C . ILE A 1 99 ? 4.738 0.169 -2.544 1.00 96.88 99 ILE A C 1
ATOM 811 O O . ILE A 1 99 ? 4.980 -0.814 -1.847 1.00 96.88 99 ILE A O 1
ATOM 815 N N . VAL A 1 100 ? 5.716 0.917 -3.069 1.00 96.38 100 VAL A N 1
ATOM 816 C CA . VAL A 1 100 ? 7.138 0.622 -2.828 1.00 96.38 100 VAL A CA 1
ATOM 817 C C . VAL A 1 100 ? 7.469 0.750 -1.342 1.00 96.38 100 VAL A C 1
ATOM 819 O O . VAL A 1 100 ? 8.023 -0.188 -0.777 1.00 96.38 100 VAL A O 1
ATOM 822 N N . TYR A 1 101 ? 7.094 1.864 -0.704 1.00 97.69 101 TYR A N 1
ATOM 823 C CA . TYR A 1 101 ? 7.368 2.141 0.706 1.00 97.69 101 TYR A CA 1
ATOM 824 C C . TYR A 1 101 ? 6.798 1.050 1.616 1.00 97.69 101 TYR A C 1
ATOM 826 O O . TYR A 1 101 ? 7.557 0.478 2.392 1.00 97.69 101 TYR A O 1
ATOM 834 N N . GLY A 1 102 ? 5.520 0.684 1.459 1.00 96.88 102 GLY A N 1
ATOM 835 C CA . GLY A 1 102 ? 4.897 -0.383 2.246 1.00 96.88 102 GLY A CA 1
ATOM 836 C C . GLY A 1 102 ? 5.605 -1.738 2.114 1.00 96.88 102 GLY A C 1
ATOM 837 O O . GLY A 1 102 ? 5.701 -2.474 3.089 1.00 96.88 102 GLY A O 1
ATOM 838 N N . CYS A 1 103 ? 6.158 -2.064 0.942 1.00 95.56 103 CYS A N 1
ATOM 839 C CA . CYS A 1 103 ? 6.870 -3.328 0.721 1.00 95.56 103 CYS A CA 1
ATOM 840 C C . CYS A 1 103 ? 8.311 -3.351 1.268 1.00 95.56 103 CYS A C 1
ATOM 842 O O . CYS A 1 103 ? 8.781 -4.407 1.705 1.00 95.56 103 CYS A O 1
ATOM 844 N N . ILE A 1 104 ? 9.041 -2.230 1.213 1.00 94.62 104 ILE A N 1
ATOM 845 C CA . ILE A 1 104 ? 10.473 -2.192 1.580 1.00 94.62 104 ILE A CA 1
ATOM 846 C C . ILE A 1 104 ? 10.735 -1.706 3.007 1.00 94.62 104 ILE A C 1
ATOM 848 O O . ILE A 1 104 ? 11.753 -2.085 3.586 1.00 94.62 104 ILE A O 1
ATOM 852 N N . CYS A 1 105 ? 9.817 -0.929 3.585 1.00 95.44 105 CYS A N 1
ATOM 853 C CA . CYS A 1 105 ? 9.895 -0.447 4.960 1.00 95.44 105 CYS A CA 1
ATOM 854 C C . CYS A 1 105 ? 10.025 -1.611 5.967 1.00 95.44 105 CYS A C 1
ATOM 856 O O . CYS A 1 105 ? 9.501 -2.707 5.750 1.00 95.44 105 CYS A O 1
ATOM 858 N N . LYS A 1 106 ? 10.772 -1.376 7.055 1.00 94.00 106 LYS A N 1
ATOM 859 C CA . LYS A 1 106 ? 11.058 -2.361 8.119 1.00 94.00 106 LYS A CA 1
ATOM 860 C C . LYS A 1 106 ? 10.671 -1.898 9.523 1.00 94.00 106 LYS A C 1
ATOM 862 O O . LYS A 1 106 ? 10.690 -2.704 10.444 1.00 94.00 106 LYS A O 1
ATOM 867 N N . SER A 1 107 ? 10.309 -0.630 9.684 1.00 94.25 107 SER A N 1
ATOM 868 C CA . SER A 1 107 ? 9.856 -0.043 10.942 1.00 94.25 107 SER A CA 1
ATOM 869 C C . SER A 1 107 ? 9.030 1.205 10.651 1.00 94.25 107 SER A C 1
ATOM 871 O O . SER A 1 107 ? 9.353 1.968 9.737 1.00 94.25 107 SER A O 1
ATOM 873 N N . ILE A 1 108 ? 7.967 1.419 11.423 1.00 96.31 108 ILE A N 1
ATOM 874 C CA . ILE A 1 108 ? 7.115 2.601 11.301 1.00 96.31 108 ILE A CA 1
ATOM 875 C C . ILE A 1 108 ? 6.745 3.142 12.677 1.00 96.31 108 ILE A C 1
ATOM 877 O O . ILE A 1 108 ? 6.502 2.395 13.621 1.00 96.31 108 ILE A O 1
ATOM 881 N N . THR A 1 109 ? 6.698 4.464 12.787 1.00 96.50 109 THR A N 1
ATOM 882 C CA . THR A 1 109 ? 6.236 5.159 13.984 1.00 96.50 109 THR A CA 1
ATOM 883 C C . THR A 1 109 ? 4.742 5.456 13.921 1.00 96.50 109 THR A C 1
ATOM 885 O O . THR A 1 109 ? 4.155 5.698 12.863 1.00 96.50 109 THR A O 1
ATOM 888 N N . ASP A 1 110 ? 4.141 5.571 15.102 1.00 96.75 110 ASP A N 1
ATOM 889 C CA . ASP A 1 110 ? 2.776 6.056 15.304 1.00 96.75 110 ASP A CA 1
ATOM 890 C C . ASP A 1 110 ? 2.476 7.362 14.538 1.00 96.75 110 ASP A C 1
ATOM 892 O O . ASP A 1 110 ? 1.372 7.552 14.025 1.00 96.75 110 ASP A O 1
ATOM 896 N N . LEU A 1 111 ? 3.457 8.270 14.446 1.00 96.62 111 LEU A N 1
ATOM 897 C CA . LEU A 1 111 ? 3.327 9.558 13.761 1.00 96.62 111 LEU A CA 1
ATOM 898 C C . LEU A 1 111 ? 3.190 9.394 12.242 1.00 96.62 111 LEU A C 1
ATOM 900 O O . LEU A 1 111 ? 2.321 10.024 11.637 1.00 96.62 111 LEU A O 1
ATOM 904 N N . GLU A 1 112 ? 4.018 8.544 11.637 1.00 96.44 112 GLU A N 1
ATOM 905 C CA . GLU A 1 112 ? 4.001 8.257 10.197 1.00 96.44 112 GLU A CA 1
ATOM 906 C C . GLU A 1 112 ? 2.724 7.517 9.804 1.00 96.44 112 GLU A C 1
ATOM 908 O O . GLU A 1 112 ? 2.084 7.872 8.813 1.00 96.44 112 GLU A O 1
ATOM 913 N N . MET A 1 113 ? 2.285 6.561 10.628 1.00 97.31 113 MET A N 1
ATOM 914 C CA . MET A 1 113 ? 1.020 5.863 10.417 1.00 97.31 113 MET A CA 1
ATOM 915 C C . MET A 1 113 ? -0.170 6.830 10.509 1.00 97.31 113 MET A C 1
ATOM 917 O O . MET A 1 113 ? -1.002 6.887 9.604 1.00 97.31 113 MET A O 1
ATOM 921 N N . LYS A 1 114 ? -0.210 7.697 11.534 1.00 97.12 114 LYS A N 1
ATOM 922 C CA . LYS A 1 114 ? -1.201 8.787 11.639 1.00 97.12 114 LYS A CA 1
ATOM 923 C C . LYS A 1 114 ? -1.125 9.756 10.453 1.00 97.12 114 LYS A C 1
ATOM 925 O O . LYS A 1 114 ? -2.148 10.312 10.055 1.00 97.12 114 LYS A O 1
ATOM 930 N N . GLN A 1 115 ? 0.051 9.973 9.866 1.00 97.25 115 GLN A N 1
ATOM 931 C CA . GLN A 1 115 ? 0.200 10.792 8.664 1.00 97.25 115 GLN A CA 1
ATOM 932 C C . GLN A 1 115 ? -0.359 10.088 7.415 1.00 97.25 115 GLN A C 1
ATOM 934 O O . GLN A 1 115 ? -1.060 10.747 6.650 1.00 97.25 115 GLN A O 1
ATOM 939 N N . LEU A 1 116 ? -0.158 8.775 7.237 1.00 97.44 116 LEU A N 1
ATOM 940 C CA . LEU A 1 116 ? -0.815 8.001 6.170 1.00 97.44 116 LEU A CA 1
ATOM 941 C C . LEU A 1 116 ? -2.341 8.049 6.301 1.00 97.44 116 LEU A C 1
ATOM 943 O O . LEU A 1 116 ? -3.027 8.311 5.316 1.00 97.44 116 LEU A O 1
ATOM 947 N N . LEU A 1 117 ? -2.872 7.906 7.518 1.00 97.44 117 LEU A N 1
ATOM 948 C CA . LEU A 1 117 ? -4.310 8.028 7.782 1.00 97.44 117 LEU A CA 1
ATOM 949 C C . LEU A 1 117 ? -4.855 9.428 7.446 1.00 97.44 117 LEU A C 1
ATOM 951 O O . LEU A 1 117 ? -5.922 9.545 6.850 1.00 97.44 117 LEU A O 1
ATOM 955 N N . ARG A 1 118 ? -4.108 10.505 7.723 1.00 96.19 118 ARG A N 1
ATOM 956 C CA . ARG A 1 118 ? -4.480 11.865 7.273 1.00 96.19 118 ARG A CA 1
ATOM 957 C C . ARG A 1 118 ? -4.444 12.019 5.748 1.00 96.19 118 ARG A C 1
ATOM 959 O O . ARG A 1 118 ? -5.244 12.773 5.201 1.00 96.19 118 ARG A O 1
ATOM 966 N N . ILE A 1 119 ? -3.528 11.336 5.059 1.00 95.50 119 ILE A N 1
ATOM 967 C CA . ILE A 1 119 ? -3.479 11.321 3.588 1.00 95.50 119 ILE A CA 1
ATOM 968 C C . ILE A 1 119 ? -4.675 10.533 3.027 1.00 95.50 119 ILE A C 1
ATOM 970 O O . ILE A 1 119 ? -5.238 10.972 2.025 1.00 95.50 119 ILE A O 1
ATOM 974 N N . LEU A 1 120 ? -5.102 9.449 3.691 1.00 95.94 120 LEU A N 1
ATOM 975 C CA . LEU A 1 120 ? -6.311 8.688 3.350 1.00 95.94 120 LEU A CA 1
ATOM 976 C C . LEU A 1 120 ? -7.573 9.547 3.469 1.00 95.94 120 LEU A C 1
ATOM 978 O O . LEU A 1 120 ? -8.332 9.617 2.510 1.00 95.94 120 LEU A O 1
ATOM 982 N N . VAL A 1 121 ? -7.761 10.264 4.585 1.00 95.38 121 VAL A N 1
ATOM 983 C CA . VAL A 1 121 ? -8.901 11.187 4.765 1.00 95.38 121 VAL A CA 1
ATOM 984 C C . VAL A 1 121 ? -8.966 12.206 3.621 1.00 95.38 121 VAL A C 1
ATOM 986 O O . VAL A 1 121 ? -9.997 12.324 2.970 1.00 95.38 121 VAL A O 1
ATOM 989 N N . LYS A 1 122 ? -7.841 12.847 3.278 1.00 93.12 122 LYS A N 1
ATOM 990 C CA . LYS A 1 122 ? -7.763 13.791 2.145 1.00 93.12 122 LYS A CA 1
ATOM 991 C C . LYS A 1 122 ? -7.962 13.160 0.762 1.00 93.12 122 LYS A C 1
ATOM 993 O O . LYS A 1 122 ? -8.195 13.880 -0.203 1.00 93.12 122 LYS A O 1
ATOM 998 N N . ALA A 1 123 ? -7.777 11.849 0.623 1.00 92.62 123 ALA A N 1
ATOM 999 C CA . ALA A 1 123 ? -8.085 11.131 -0.611 1.00 92.62 123 ALA A CA 1
ATOM 1000 C C . ALA A 1 123 ? -9.581 10.774 -0.677 1.00 92.62 123 ALA A C 1
ATOM 1002 O O . ALA A 1 123 ? -10.177 10.870 -1.741 1.00 92.62 123 ALA A O 1
ATOM 1003 N N . LEU A 1 124 ? -10.205 10.449 0.460 1.00 92.06 124 LEU A N 1
ATOM 1004 C CA . LEU A 1 124 ? -11.648 10.207 0.575 1.00 92.06 124 LEU A CA 1
ATOM 1005 C C . LEU A 1 124 ? -12.475 11.497 0.418 1.00 92.06 124 LEU A C 1
ATOM 1007 O O . LEU A 1 124 ? -13.540 11.464 -0.181 1.00 92.06 124 LEU A O 1
ATOM 1011 N N . GLU A 1 125 ? -11.964 12.656 0.845 1.00 90.00 125 GLU A N 1
ATOM 1012 C CA . GLU A 1 125 ? -12.558 13.971 0.523 1.00 90.00 125 GLU A CA 1
ATOM 1013 C C . GLU A 1 125 ? -12.664 14.225 -0.997 1.00 90.00 125 GLU A C 1
ATOM 1015 O O . GLU A 1 125 ? -13.472 15.043 -1.435 1.00 90.00 125 GLU A O 1
ATOM 1020 N N . ASN A 1 126 ? -11.865 13.525 -1.813 1.00 79.62 126 ASN A N 1
ATOM 1021 C CA . ASN A 1 126 ? -11.844 13.638 -3.267 1.00 79.62 126 ASN A CA 1
ATOM 1022 C C . ASN A 1 126 ? -11.848 12.249 -3.938 1.00 79.62 126 ASN A C 1
ATOM 1024 O O . ASN A 1 126 ? -10.850 11.819 -4.523 1.00 79.62 126 ASN A O 1
ATOM 1028 N N . PHE A 1 127 ? -13.007 11.582 -3.911 1.00 78.19 127 PHE A N 1
ATOM 1029 C CA . PHE A 1 127 ? -13.268 10.253 -4.498 1.00 78.19 127 PHE A CA 1
ATOM 1030 C C . PHE A 1 127 ? -12.912 10.070 -5.993 1.00 78.19 127 PHE A C 1
ATOM 1032 O O . PHE A 1 127 ? -13.043 8.970 -6.523 1.00 78.19 127 PHE A O 1
ATOM 1039 N N . THR A 1 128 ? -12.415 11.096 -6.689 1.00 79.81 128 THR A N 1
ATOM 1040 C CA . THR A 1 128 ? -11.858 10.959 -8.046 1.00 79.81 128 THR A CA 1
ATOM 1041 C C . THR A 1 128 ? -10.544 10.164 -8.089 1.00 79.81 128 THR A C 1
ATOM 1043 O O . THR A 1 128 ? -10.190 9.621 -9.136 1.00 79.81 128 THR A O 1
ATOM 1046 N N . GLU A 1 129 ? -9.818 10.045 -6.970 1.00 83.56 129 GLU A N 1
ATOM 1047 C CA . GLU A 1 129 ? -8.505 9.387 -6.908 1.00 83.56 129 GLU A CA 1
ATOM 1048 C C . GLU A 1 129 ? -8.549 7.954 -6.330 1.00 83.56 129 GLU A C 1
ATOM 1050 O O . GLU A 1 129 ? -7.751 7.608 -5.457 1.00 83.56 129 GLU A O 1
ATOM 1055 N N . ILE A 1 130 ? -9.436 7.083 -6.835 1.00 91.38 130 ILE A N 1
ATOM 1056 C CA . ILE A 1 130 ? -9.600 5.684 -6.363 1.00 91.38 130 ILE A CA 1
ATOM 1057 C C . ILE A 1 130 ? -8.250 4.952 -6.231 1.00 91.38 130 ILE A C 1
ATOM 1059 O O . ILE A 1 130 ? -7.933 4.426 -5.169 1.00 91.38 130 ILE A O 1
ATOM 1063 N N . LYS A 1 131 ? -7.381 5.030 -7.249 1.00 92.44 131 LYS A N 1
ATOM 1064 C CA . LYS A 1 131 ? -6.034 4.407 -7.258 1.00 92.44 131 LYS A CA 1
ATOM 1065 C C . LYS A 1 131 ? -5.087 4.915 -6.168 1.00 92.44 131 LYS A C 1
ATOM 1067 O O . LYS A 1 131 ? -4.098 4.265 -5.835 1.00 92.44 131 LYS A O 1
ATOM 1072 N N . ARG A 1 132 ? -5.337 6.114 -5.639 1.00 93.25 132 ARG A N 1
ATOM 1073 C CA . ARG A 1 132 ? -4.580 6.689 -4.525 1.00 93.25 132 ARG A CA 1
ATOM 1074 C C . ARG A 1 132 ? -5.112 6.153 -3.201 1.00 93.25 132 ARG A C 1
ATOM 1076 O O . ARG A 1 132 ? -4.300 5.759 -2.375 1.00 93.25 132 ARG A O 1
ATOM 1083 N N . ILE A 1 133 ? -6.436 6.070 -3.033 1.00 95.38 133 ILE A N 1
ATOM 1084 C CA . ILE A 1 133 ? -7.080 5.399 -1.890 1.00 95.38 133 ILE A CA 1
ATOM 1085 C C . ILE A 1 133 ? -6.590 3.944 -1.813 1.00 95.38 133 ILE A C 1
ATOM 1087 O O . ILE A 1 133 ? -6.031 3.539 -0.798 1.00 95.38 133 ILE A O 1
ATOM 1091 N N . GLU A 1 134 ? -6.688 3.212 -2.924 1.00 96.44 134 GLU A N 1
ATOM 1092 C CA . GLU A 1 134 ? -6.219 1.834 -3.111 1.00 96.44 134 GLU A CA 1
ATOM 1093 C C . GLU A 1 134 ? -4.752 1.651 -2.668 1.00 96.44 134 GLU A C 1
ATOM 1095 O O . GLU A 1 134 ? -4.440 0.803 -1.829 1.00 96.44 134 GLU A O 1
ATOM 1100 N N . ALA A 1 135 ? -3.846 2.503 -3.163 1.00 97.56 135 ALA A N 1
ATOM 1101 C CA . ALA A 1 135 ? -2.429 2.453 -2.810 1.00 97.56 135 ALA A CA 1
ATOM 1102 C C . ALA A 1 135 ? -2.141 2.819 -1.344 1.00 97.56 135 ALA A C 1
ATOM 1104 O O . ALA A 1 135 ? -1.208 2.270 -0.757 1.00 97.56 135 ALA A O 1
ATOM 1105 N N . ILE A 1 136 ? -2.919 3.724 -0.733 1.00 97.62 136 ILE A N 1
ATOM 1106 C CA . ILE A 1 136 ? -2.795 4.032 0.700 1.00 97.62 136 ILE A CA 1
ATOM 1107 C C . ILE A 1 136 ? -3.257 2.834 1.533 1.00 97.62 136 ILE A C 1
ATOM 1109 O O . ILE A 1 136 ? -2.550 2.456 2.463 1.00 97.62 136 ILE A O 1
ATOM 1113 N N . VAL A 1 137 ? -4.383 2.204 1.185 1.00 98.00 137 VAL A N 1
ATOM 1114 C CA . VAL A 1 137 ? -4.897 1.012 1.879 1.00 98.00 137 VAL A CA 1
ATOM 1115 C C . VAL A 1 137 ? -3.887 -0.135 1.795 1.00 98.00 137 VAL A C 1
ATOM 1117 O O . VAL A 1 137 ? -3.487 -0.646 2.835 1.00 98.00 137 VAL A O 1
ATOM 1120 N N . MET A 1 138 ? -3.355 -0.454 0.607 1.00 98.12 138 MET A N 1
ATOM 1121 C CA . MET A 1 138 ? -2.279 -1.451 0.463 1.00 98.12 138 MET A CA 1
ATOM 1122 C C . MET A 1 138 ? -1.034 -1.125 1.303 1.00 98.12 138 MET A C 1
ATOM 1124 O O . MET A 1 138 ? -0.422 -2.023 1.884 1.00 98.12 138 MET A O 1
ATOM 1128 N N . CYS A 1 139 ? -0.647 0.151 1.370 1.00 98.31 139 CYS A N 1
ATOM 1129 C CA . CYS A 1 139 ? 0.484 0.608 2.171 1.00 98.31 139 CYS A CA 1
ATOM 1130 C C . CYS A 1 139 ? 0.224 0.389 3.674 1.00 98.31 139 CYS A C 1
ATOM 1132 O O . CYS A 1 139 ? 1.039 -0.235 4.350 1.00 98.31 139 CYS A O 1
ATOM 1134 N N . LEU A 1 140 ? -0.946 0.801 4.180 1.00 98.19 140 LEU A N 1
ATOM 1135 C CA . LEU A 1 140 ? -1.380 0.567 5.564 1.00 98.19 140 LEU A CA 1
ATOM 1136 C C . LEU A 1 140 ? -1.406 -0.930 5.908 1.00 98.19 140 LEU A C 1
ATOM 1138 O O . LEU A 1 140 ? -0.891 -1.314 6.958 1.00 98.19 140 LEU A O 1
ATOM 1142 N N . THR A 1 141 ? -1.921 -1.776 5.007 1.00 98.31 141 THR A N 1
ATOM 1143 C CA . THR A 1 141 ? -1.949 -3.237 5.173 1.00 98.31 141 THR A CA 1
ATOM 1144 C C . THR A 1 141 ? -0.551 -3.803 5.409 1.00 98.31 141 THR A C 1
ATOM 1146 O O . THR A 1 141 ? -0.368 -4.619 6.306 1.00 98.31 141 THR A O 1
ATOM 1149 N N . ARG A 1 142 ? 0.461 -3.357 4.653 1.00 98.06 142 ARG A N 1
ATOM 1150 C CA . ARG A 1 142 ? 1.848 -3.829 4.825 1.00 98.06 142 ARG A CA 1
ATOM 1151 C C . ARG A 1 142 ? 2.543 -3.271 6.066 1.00 98.06 142 ARG A C 1
ATOM 1153 O O . ARG A 1 142 ? 3.436 -3.926 6.594 1.00 98.06 142 ARG A O 1
ATOM 1160 N N . LEU A 1 143 ? 2.161 -2.076 6.509 1.00 97.56 143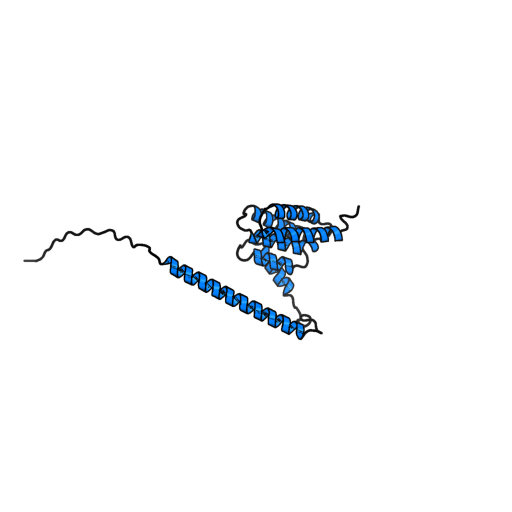 LEU A N 1
ATOM 1161 C CA . LEU A 1 143 ? 2.840 -1.353 7.584 1.00 97.56 143 LEU A CA 1
ATOM 1162 C C . LEU A 1 143 ? 2.268 -1.641 8.977 1.00 97.56 143 LEU A C 1
ATOM 1164 O O . LEU A 1 143 ? 3.009 -1.540 9.950 1.00 97.56 143 LEU A O 1
ATOM 1168 N N . GLN A 1 144 ? 0.993 -2.025 9.100 1.00 96.44 144 GLN A N 1
ATOM 1169 C CA . GLN A 1 144 ? 0.390 -2.287 10.413 1.00 96.44 144 GLN A CA 1
ATOM 1170 C C . GLN A 1 144 ? 1.113 -3.350 11.267 1.00 96.44 144 GLN A C 1
ATOM 1172 O O . GLN A 1 144 ? 1.249 -3.100 12.462 1.00 96.44 144 GLN A O 1
ATOM 1177 N N . PRO A 1 145 ? 1.683 -4.455 10.729 1.00 96.31 145 PRO A N 1
ATOM 1178 C CA . PRO A 1 145 ? 2.401 -5.432 11.554 1.00 96.31 145 PRO A CA 1
ATOM 1179 C C . PRO A 1 145 ? 3.768 -4.924 12.044 1.00 96.31 145 PRO A C 1
ATOM 1181 O O . PRO A 1 145 ? 4.416 -5.595 12.839 1.00 96.31 145 PRO A O 1
ATOM 1184 N N . LEU A 1 146 ? 4.227 -3.765 11.549 1.00 96.31 146 LEU A N 1
ATOM 1185 C CA . LEU A 1 146 ? 5.482 -3.114 11.943 1.00 96.31 146 LEU A CA 1
ATOM 1186 C C . LEU A 1 146 ? 5.284 -2.053 13.042 1.00 96.31 146 LEU A C 1
ATOM 1188 O O . LEU A 1 146 ? 6.268 -1.471 13.503 1.00 96.31 146 LEU A O 1
ATOM 1192 N N . LEU A 1 147 ? 4.036 -1.762 13.429 1.00 95.69 147 LEU A N 1
ATOM 1193 C CA . LEU A 1 147 ? 3.729 -0.924 14.588 1.00 95.69 147 LEU A CA 1
ATOM 1194 C C . LEU A 1 147 ? 4.031 -1.674 15.887 1.00 95.69 147 LEU A C 1
ATOM 1196 O O . LEU A 1 147 ? 3.886 -2.893 15.971 1.00 95.69 147 LEU A O 1
ATOM 1200 N N . THR A 1 148 ? 4.353 -0.924 16.938 1.00 93.56 148 THR A N 1
ATOM 1201 C CA . THR A 1 148 ? 4.478 -1.472 18.292 1.00 93.56 148 THR A CA 1
ATOM 1202 C C . THR A 1 148 ? 3.143 -2.091 18.751 1.00 93.56 148 THR A C 1
ATOM 1204 O O . THR A 1 148 ? 2.086 -1.514 18.457 1.00 93.56 148 THR A O 1
ATOM 1207 N N . PRO A 1 149 ? 3.133 -3.239 19.458 1.00 91.19 149 PRO A N 1
ATOM 1208 C CA . PRO A 1 149 ? 1.901 -3.884 19.935 1.00 91.19 149 PRO A CA 1
ATOM 1209 C C . PRO A 1 149 ? 1.004 -2.973 20.784 1.00 91.19 149 PRO A C 1
ATOM 1211 O O . PRO A 1 149 ? -0.218 -3.044 20.716 1.00 91.19 149 PRO A O 1
ATOM 1214 N N . GLU A 1 150 ? 1.609 -2.055 21.534 1.00 90.56 150 GLU A N 1
ATOM 1215 C CA . GLU A 1 150 ? 0.940 -1.095 22.414 1.00 90.56 150 GLU A CA 1
ATOM 1216 C C . GLU A 1 150 ? 0.268 0.059 21.648 1.00 90.56 150 GLU A C 1
ATOM 1218 O O . GLU A 1 150 ? -0.393 0.906 22.254 1.00 90.56 150 GLU A O 1
ATOM 1223 N N . SER A 1 151 ? 0.445 0.139 20.321 1.00 94.81 151 SER A N 1
ATOM 1224 C CA . SER A 1 151 ? -0.127 1.217 19.518 1.00 94.81 151 SER A CA 1
ATOM 1225 C C . SER A 1 151 ? -1.660 1.138 19.520 1.00 94.81 151 SER A C 1
ATOM 1227 O O . SER A 1 151 ? -2.235 0.150 19.055 1.00 94.81 151 SER A O 1
ATOM 1229 N N . PRO A 1 152 ? -2.379 2.200 19.935 1.00 92.62 152 PRO A N 1
ATOM 1230 C CA . PRO A 1 152 ? -3.840 2.206 19.883 1.00 92.62 152 PRO A CA 1
ATOM 1231 C C . PRO A 1 152 ? -4.374 2.179 18.440 1.00 92.62 152 PRO A C 1
ATOM 1233 O O . PRO A 1 152 ? -5.564 1.949 18.233 1.00 92.62 152 PRO A O 1
ATOM 1236 N N . ILE A 1 153 ? -3.513 2.408 17.437 1.00 96.62 153 ILE A N 1
ATOM 1237 C CA . ILE A 1 153 ? -3.873 2.474 16.017 1.00 96.62 153 ILE A CA 1
ATOM 1238 C C . ILE A 1 153 ? -4.422 1.131 15.508 1.00 96.62 153 ILE A C 1
ATOM 1240 O O . ILE A 1 153 ? -5.351 1.148 14.701 1.00 96.62 153 ILE A O 1
ATOM 1244 N N . HIS A 1 154 ? -3.938 -0.012 16.015 1.00 95.19 154 HIS A N 1
ATOM 1245 C CA . HIS A 1 154 ? -4.379 -1.356 15.592 1.00 95.19 154 HIS A CA 1
ATOM 1246 C C . HIS A 1 154 ? -5.904 -1.521 15.622 1.00 95.19 154 HIS A C 1
ATOM 1248 O O . HIS A 1 154 ? -6.500 -1.984 14.651 1.00 95.19 154 HIS A O 1
ATOM 1254 N N . LYS A 1 155 ? -6.553 -1.054 16.697 1.00 93.25 155 LYS A N 1
ATOM 1255 C CA . LYS A 1 155 ? -8.014 -1.135 16.879 1.00 93.25 155 LYS A CA 1
ATOM 1256 C C . LYS A 1 155 ? -8.787 -0.185 15.958 1.00 93.25 155 LYS A C 1
ATOM 1258 O O . LYS A 1 155 ? -9.927 -0.469 15.606 1.00 93.25 155 LYS A O 1
ATOM 1263 N N . PHE A 1 156 ? -8.185 0.933 15.548 1.00 95.81 156 PHE A N 1
ATOM 1264 C CA . PHE A 1 156 ? -8.794 1.852 14.581 1.00 95.81 156 PHE A CA 1
ATOM 1265 C C . PHE A 1 156 ? -8.671 1.341 13.140 1.00 95.81 156 PHE A C 1
ATOM 1267 O O . PHE A 1 156 ? -9.573 1.582 12.341 1.00 95.81 156 PHE A O 1
ATOM 1274 N N . LEU A 1 157 ? -7.598 0.614 12.808 1.00 97.12 157 LEU A N 1
ATOM 1275 C CA . LEU A 1 157 ? -7.392 0.039 11.472 1.00 97.12 157 LEU A CA 1
ATOM 1276 C C . LEU A 1 157 ? -8.459 -0.995 11.100 1.00 97.12 157 LEU A C 1
ATOM 1278 O O . LEU A 1 157 ? -8.874 -1.017 9.943 1.00 97.12 157 LEU A O 1
ATOM 1282 N N . PHE A 1 158 ? -8.975 -1.750 12.077 1.00 96.75 158 PHE A N 1
ATOM 1283 C CA . PHE A 1 158 ? -10.172 -2.577 11.904 1.00 96.75 158 PHE A CA 1
ATOM 1284 C C . PHE A 1 158 ? -11.342 -1.751 11.344 1.00 96.75 158 PHE A C 1
ATOM 1286 O O . PHE A 1 158 ? -11.843 -2.014 10.254 1.00 96.75 158 PHE A O 1
ATOM 1293 N N . TRP A 1 159 ? -11.740 -0.686 12.045 1.00 96.94 159 TRP A N 1
ATOM 1294 C CA . TRP A 1 159 ? -12.868 0.148 11.626 1.00 96.94 159 TRP A CA 1
ATOM 1295 C C . TRP A 1 159 ? -12.622 0.852 10.290 1.00 96.94 159 TRP A C 1
ATOM 1297 O O . TRP A 1 159 ? -13.547 0.955 9.491 1.00 96.94 159 TRP A O 1
ATOM 1307 N N . ILE A 1 160 ? -11.380 1.254 10.004 1.00 96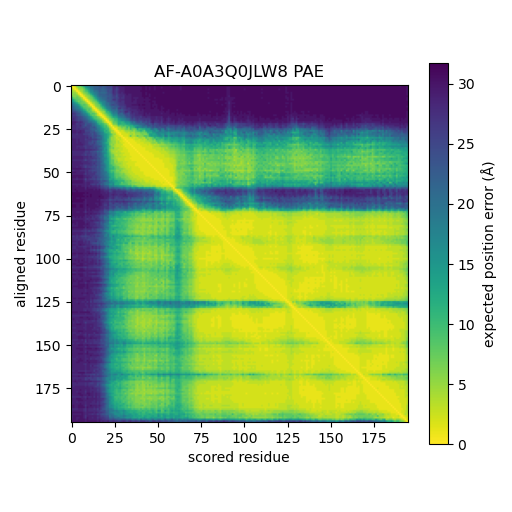.94 160 ILE A N 1
ATOM 1308 C CA . ILE A 1 160 ? -10.993 1.818 8.703 1.00 96.94 160 ILE A CA 1
ATOM 1309 C C . ILE A 1 160 ? -11.191 0.793 7.576 1.00 96.94 160 ILE A C 1
ATOM 1311 O O . ILE A 1 160 ? -11.755 1.145 6.543 1.00 96.94 160 ILE A O 1
ATOM 1315 N N . GLY A 1 161 ? -10.785 -0.467 7.761 1.00 96.62 161 GLY A N 1
ATOM 1316 C CA . GLY A 1 161 ? -11.006 -1.522 6.767 1.00 96.62 161 GLY A CA 1
ATOM 1317 C C . GLY A 1 161 ? -12.491 -1.796 6.513 1.00 96.62 161 GLY A C 1
ATOM 1318 O O . GLY A 1 161 ? -12.905 -1.881 5.358 1.00 96.62 161 GLY A O 1
ATOM 1319 N N . ILE A 1 162 ? -13.315 -1.822 7.570 1.00 97.12 162 ILE A N 1
ATOM 1320 C CA . ILE A 1 162 ? -14.776 -1.946 7.448 1.00 97.12 162 ILE A CA 1
ATOM 1321 C C . ILE A 1 162 ? -15.357 -0.745 6.689 1.00 97.12 162 ILE A C 1
ATOM 1323 O O . ILE A 1 162 ? -16.162 -0.933 5.780 1.00 97.12 162 ILE A O 1
ATOM 1327 N N . SER A 1 163 ? -14.916 0.479 6.997 1.00 95.94 163 SER A N 1
ATOM 1328 C CA . SER A 1 163 ? -15.347 1.681 6.274 1.00 95.94 163 SER A CA 1
ATOM 1329 C C . SER A 1 163 ? -14.964 1.650 4.793 1.00 95.94 163 SER A C 1
ATOM 1331 O O . SER A 1 163 ? -15.761 2.083 3.971 1.00 95.94 163 SER A O 1
ATOM 1333 N N . VAL A 1 164 ? -13.789 1.116 4.428 1.00 95.44 164 VAL A N 1
ATOM 1334 C CA . VAL A 1 164 ? -13.375 0.956 3.019 1.00 95.44 164 VAL A CA 1
ATOM 1335 C C . VAL A 1 164 ? -14.259 -0.060 2.290 1.00 95.44 164 VAL A C 1
ATOM 1337 O O . VAL A 1 164 ? -14.688 0.211 1.171 1.00 95.44 164 VAL A O 1
ATOM 1340 N N . LEU A 1 165 ? -14.588 -1.190 2.926 1.00 95.38 165 LEU A N 1
ATOM 1341 C CA . LEU A 1 165 ? -15.507 -2.192 2.367 1.00 95.38 165 LEU A CA 1
ATOM 1342 C C . LEU A 1 165 ? -16.931 -1.644 2.151 1.00 95.38 165 LEU A C 1
ATOM 1344 O O . LEU A 1 165 ? -17.639 -2.117 1.268 1.00 95.38 165 LEU A O 1
ATOM 1348 N N . GLN A 1 166 ? -17.341 -0.632 2.919 1.00 94.56 166 GLN A N 1
ATOM 1349 C CA . GLN A 1 166 ? -18.649 0.026 2.807 1.00 94.56 166 GLN A CA 1
ATOM 1350 C C . GLN A 1 166 ? -18.730 1.107 1.711 1.00 94.56 166 GLN A C 1
ATOM 1352 O O . GLN A 1 166 ? -19.804 1.668 1.509 1.00 94.56 166 GLN A O 1
ATOM 1357 N N . LEU A 1 167 ? -17.640 1.408 0.991 1.00 90.62 167 LEU A N 1
ATOM 1358 C CA . LEU A 1 167 ? -17.632 2.434 -0.068 1.00 90.62 167 LEU A CA 1
ATOM 1359 C C . LEU A 1 167 ? -18.307 1.997 -1.383 1.00 90.62 167 LEU A C 1
ATOM 1361 O O . LEU A 1 167 ? -18.408 2.811 -2.301 1.00 90.62 167 LEU A O 1
ATOM 1365 N N . ASP A 1 168 ? -18.726 0.732 -1.494 1.00 85.94 168 ASP A N 1
ATOM 1366 C CA . ASP A 1 168 ? -19.362 0.147 -2.689 1.00 85.94 168 ASP A CA 1
ATOM 1367 C C . ASP A 1 168 ? -18.560 0.393 -3.989 1.00 85.94 168 ASP A C 1
ATOM 1369 O O . ASP A 1 168 ? -19.100 0.673 -5.056 1.00 85.94 168 ASP A O 1
ATOM 1373 N N . GLN A 1 169 ? -17.224 0.354 -3.883 1.00 90.56 169 GLN A N 1
ATOM 1374 C CA . GLN A 1 169 ? -16.293 0.463 -5.009 1.00 90.56 169 GLN A CA 1
ATOM 1375 C C . GLN A 1 169 ? -15.611 -0.889 -5.239 1.00 90.56 169 GLN A C 1
ATOM 1377 O O . GLN A 1 169 ? -14.833 -1.337 -4.394 1.00 90.56 169 GLN A O 1
ATOM 1382 N N . GLU A 1 170 ? -15.853 -1.507 -6.397 1.00 91.75 170 GLU A N 1
ATOM 1383 C CA . GLU A 1 170 ? -15.290 -2.816 -6.772 1.00 91.75 170 GLU A CA 1
ATOM 1384 C C . GLU A 1 170 ? -13.752 -2.837 -6.664 1.00 91.75 170 GLU A C 1
ATOM 1386 O O . GLU A 1 170 ? -13.188 -3.718 -6.013 1.00 91.75 170 GLU A O 1
ATOM 1391 N N . ASP A 1 171 ? -13.087 -1.795 -7.181 1.00 91.88 171 ASP A N 1
ATOM 1392 C CA . ASP A 1 171 ? -11.628 -1.598 -7.108 1.00 91.88 171 ASP A CA 1
ATOM 1393 C C . ASP A 1 171 ? -11.076 -1.602 -5.663 1.00 91.88 171 ASP A C 1
ATOM 1395 O O . ASP A 1 171 ? -9.921 -1.966 -5.434 1.00 91.88 171 ASP A O 1
ATOM 1399 N N . LEU A 1 172 ? -11.876 -1.188 -4.670 1.00 95.56 172 LEU A N 1
ATOM 1400 C CA . LEU A 1 172 ? -11.440 -1.074 -3.273 1.00 95.56 172 LEU A CA 1
ATOM 1401 C C . LEU A 1 172 ? -11.753 -2.315 -2.429 1.00 95.56 172 LEU A C 1
ATOM 1403 O O . LEU A 1 172 ? -11.156 -2.480 -1.362 1.00 95.56 172 LEU A O 1
ATOM 1407 N N . TYR A 1 173 ? -12.639 -3.203 -2.888 1.00 95.56 173 TYR A N 1
ATOM 1408 C CA . TYR A 1 173 ? -13.088 -4.359 -2.107 1.00 95.56 173 TYR A CA 1
ATOM 1409 C C . TYR A 1 173 ? -11.924 -5.281 -1.717 1.00 95.56 173 TYR A C 1
ATOM 1411 O O . TYR A 1 173 ? -11.741 -5.603 -0.542 1.00 95.56 173 TYR A O 1
ATOM 1419 N N . ALA A 1 174 ? -11.079 -5.650 -2.686 1.00 96.75 174 ALA A N 1
ATOM 1420 C CA . ALA A 1 174 ? -9.957 -6.561 -2.459 1.00 96.75 174 ALA A CA 1
ATOM 1421 C C . ALA A 1 174 ? -8.916 -5.992 -1.474 1.00 96.75 174 ALA A C 1
ATOM 1423 O O . ALA A 1 174 ? -8.413 -6.713 -0.613 1.00 96.75 174 ALA A O 1
ATOM 1424 N N . VAL A 1 175 ? -8.611 -4.692 -1.565 1.00 96.94 175 VAL A N 1
ATOM 1425 C CA . VAL A 1 175 ? -7.631 -4.044 -0.676 1.00 96.94 175 VAL A CA 1
ATOM 1426 C C . VAL A 1 175 ? -8.204 -3.756 0.714 1.00 96.94 175 VAL A C 1
ATOM 1428 O O . VAL A 1 175 ? -7.477 -3.883 1.698 1.00 96.94 175 VAL A O 1
ATOM 1431 N N . GLY A 1 176 ? -9.501 -3.442 0.817 1.00 97.50 176 GLY A N 1
ATOM 1432 C CA . GLY A 1 176 ? -10.211 -3.315 2.093 1.00 97.50 176 GLY A CA 1
ATOM 1433 C C . GLY A 1 176 ? -10.274 -4.642 2.852 1.00 97.50 176 GLY A C 1
ATOM 1434 O O . GLY A 1 176 ? -9.976 -4.682 4.046 1.00 97.50 176 GLY A O 1
ATOM 1435 N N . LEU A 1 177 ? -10.561 -5.742 2.147 1.00 97.75 177 LEU A N 1
ATOM 1436 C CA . LEU A 1 177 ? -10.557 -7.089 2.719 1.00 97.75 177 LEU A CA 1
ATOM 1437 C C . LEU A 1 177 ? -9.158 -7.484 3.211 1.00 97.75 177 LEU A C 1
ATOM 1439 O O . LEU A 1 177 ? -9.018 -7.910 4.354 1.00 97.75 177 LEU A O 1
ATOM 1443 N N . ALA A 1 178 ? -8.119 -7.257 2.400 1.00 98.06 178 ALA A N 1
ATOM 1444 C CA . ALA A 1 178 ? -6.736 -7.540 2.786 1.00 98.06 178 ALA A CA 1
ATOM 1445 C C . ALA A 1 178 ? -6.269 -6.715 4.004 1.00 98.06 178 ALA A C 1
ATOM 1447 O O . ALA A 1 178 ? -5.485 -7.208 4.817 1.00 98.06 178 ALA A O 1
ATOM 1448 N N . LEU A 1 179 ? -6.743 -5.468 4.158 1.00 98.25 179 LEU A N 1
ATOM 1449 C CA . LEU A 1 179 ? -6.475 -4.656 5.352 1.00 98.25 179 LEU A CA 1
ATOM 1450 C C . LEU A 1 179 ? -7.082 -5.293 6.611 1.00 98.25 179 LEU A C 1
ATOM 1452 O O . LEU A 1 179 ? -6.392 -5.368 7.628 1.00 98.25 179 LEU A O 1
ATOM 1456 N N . ILE A 1 180 ? -8.330 -5.775 6.531 1.00 98.19 180 ILE A N 1
ATOM 1457 C CA . ILE A 1 180 ? -9.016 -6.476 7.629 1.00 98.19 180 ILE A CA 1
ATOM 1458 C C . ILE A 1 180 ? -8.344 -7.806 7.958 1.00 98.19 180 ILE A C 1
ATOM 1460 O O . ILE A 1 180 ? -8.031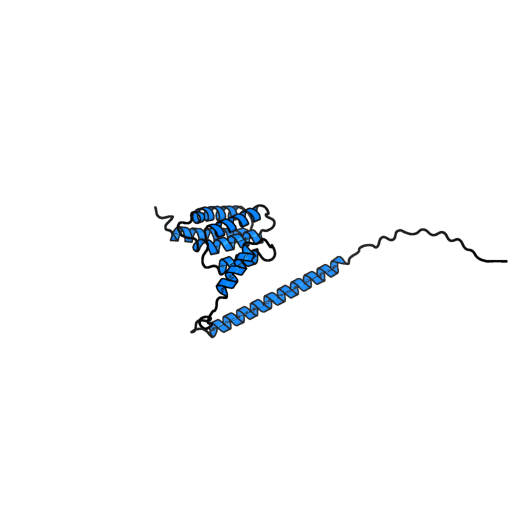 -8.039 9.118 1.00 98.19 180 ILE A O 1
ATOM 1464 N N . GLU A 1 181 ? -8.080 -8.653 6.964 1.00 98.25 181 GLU A N 1
ATOM 1465 C CA . GLU A 1 181 ? -7.429 -9.959 7.142 1.00 98.25 181 GLU A CA 1
ATOM 1466 C C . GLU A 1 181 ? -6.094 -9.811 7.885 1.00 98.25 181 GLU A C 1
ATOM 1468 O O . GLU A 1 181 ? -5.871 -10.419 8.934 1.00 98.25 181 GLU A O 1
ATOM 1473 N N . GLN A 1 182 ? -5.235 -8.907 7.407 1.00 98.00 182 GLN A N 1
ATOM 1474 C CA . GLN A 1 182 ? -3.958 -8.627 8.051 1.00 98.00 182 GLN A CA 1
ATOM 1475 C C . GLN A 1 182 ? -4.122 -7.980 9.437 1.00 98.00 182 GLN A C 1
ATOM 1477 O O . GLN A 1 182 ? -3.294 -8.230 10.312 1.00 98.00 182 GLN A O 1
ATOM 1482 N N . ASN A 1 183 ? -5.165 -7.171 9.658 1.00 97.75 183 ASN A N 1
ATOM 1483 C CA . ASN A 1 183 ? -5.428 -6.546 10.956 1.00 97.75 183 ASN A CA 1
ATOM 1484 C C . ASN A 1 183 ? -5.877 -7.578 11.995 1.00 97.75 183 ASN A C 1
ATOM 1486 O O . ASN A 1 183 ? -5.367 -7.568 13.111 1.00 97.75 183 ASN A O 1
ATOM 1490 N N . LEU A 1 184 ? -6.762 -8.501 11.611 1.00 97.31 184 LEU A N 1
ATOM 1491 C CA . LEU A 1 184 ? -7.198 -9.611 12.454 1.00 97.31 184 LEU A CA 1
ATOM 1492 C C . LEU A 1 184 ? -6.010 -10.494 12.842 1.00 97.31 184 LEU A C 1
ATOM 1494 O O . LEU A 1 184 ? -5.827 -10.737 14.027 1.00 97.31 184 LEU A O 1
ATOM 1498 N N . HIS A 1 185 ? -5.139 -10.863 11.895 1.00 96.62 185 HIS A N 1
ATOM 1499 C CA . HIS A 1 185 ? -3.894 -11.575 12.212 1.00 96.62 185 HIS A CA 1
ATOM 1500 C C . HIS A 1 185 ? -2.976 -10.796 13.169 1.00 96.62 185 HIS A C 1
ATOM 1502 O O . HIS A 1 185 ? -2.357 -11.391 14.048 1.00 96.62 185 HIS A O 1
ATOM 1508 N N . THR A 1 186 ? -2.881 -9.470 13.030 1.00 95.44 186 THR A N 1
ATOM 1509 C CA . THR A 1 186 ? -2.084 -8.640 13.945 1.00 95.44 186 THR A CA 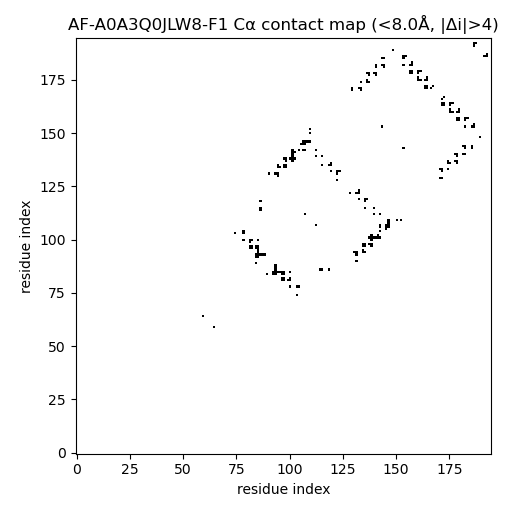1
ATOM 1510 C C . THR A 1 186 ? -2.698 -8.583 15.350 1.00 95.44 186 THR A C 1
ATOM 1512 O O . THR A 1 186 ? -1.968 -8.766 16.319 1.00 95.44 186 THR A O 1
ATOM 1515 N N . LEU A 1 187 ? -4.016 -8.406 15.484 1.00 94.94 187 LEU A N 1
ATOM 1516 C CA . LEU A 1 187 ? -4.717 -8.399 16.777 1.00 94.94 187 LEU A CA 1
ATOM 1517 C C . LEU A 1 187 ? -4.701 -9.774 17.470 1.00 94.94 187 LEU A C 1
ATOM 1519 O O . LEU A 1 187 ? -4.523 -9.850 18.685 1.00 94.94 187 LEU A O 1
ATOM 1523 N N . ASP A 1 188 ? -4.830 -10.851 16.697 1.00 94.25 188 ASP A N 1
ATOM 1524 C CA . ASP A 1 188 ? -4.732 -12.240 17.157 1.00 94.25 188 ASP A CA 1
ATOM 1525 C C . ASP A 1 188 ? -3.327 -12.537 17.702 1.00 94.25 188 ASP A C 1
ATOM 1527 O O . ASP A 1 188 ? -3.178 -12.959 18.843 1.00 94.25 188 ASP A O 1
ATOM 1531 N N . SER A 1 189 ? -2.273 -12.142 16.973 1.00 92.69 189 SER A N 1
ATOM 1532 C CA . SER A 1 189 ? -0.880 -12.255 17.447 1.00 92.69 189 SER A CA 1
ATOM 1533 C C . SER A 1 189 ? -0.552 -11.426 18.703 1.00 92.69 189 SER A C 1
ATOM 1535 O O . SER A 1 189 ? 0.498 -11.615 19.315 1.00 92.69 189 SER A O 1
ATOM 1537 N N . GLN A 1 190 ? -1.438 -10.500 19.081 1.00 91.12 190 GLN A N 1
ATOM 1538 C CA . GLN A 1 190 ? -1.364 -9.683 20.296 1.00 91.12 190 GLN A CA 1
ATOM 1539 C C . GLN A 1 190 ? -2.255 -10.232 21.431 1.00 91.12 190 GLN A C 1
ATOM 1541 O O . GLN A 1 190 ? -2.356 -9.591 22.477 1.00 91.12 190 GLN A O 1
ATOM 1546 N N . ASN A 1 191 ? -2.891 -11.397 21.241 1.00 89.69 191 ASN A N 1
ATOM 1547 C CA . ASN A 1 191 ? -3.856 -12.030 22.149 1.00 89.69 191 ASN A CA 1
ATOM 1548 C C . ASN A 1 191 ? -5.037 -11.105 22.522 1.00 89.69 191 ASN A C 1
ATOM 1550 O O . ASN A 1 191 ? -5.556 -11.147 23.632 1.00 89.69 191 ASN A O 1
ATOM 1554 N N . VAL A 1 192 ? -5.471 -10.228 21.604 1.00 88.25 192 VAL A N 1
ATOM 1555 C CA . VAL A 1 192 ? -6.549 -9.245 21.865 1.00 88.25 192 VAL A CA 1
ATOM 1556 C C . VAL A 1 192 ? -7.932 -9.905 21.990 1.00 88.25 192 VAL A C 1
ATOM 1558 O O . VAL A 1 192 ? -8.864 -9.280 22.499 1.00 88.25 192 VAL A O 1
ATOM 1561 N N . PHE A 1 193 ? -8.072 -11.150 21.528 1.00 88.12 193 PHE A N 1
ATOM 1562 C CA . PHE A 1 193 ? -9.322 -11.914 21.547 1.00 88.12 193 PHE A CA 1
ATOM 1563 C C . PHE A 1 193 ? -9.428 -12.913 22.714 1.00 88.12 193 PHE A C 1
ATOM 1565 O O . PHE A 1 193 ? -10.527 -13.405 22.981 1.00 88.12 193 PHE A O 1
ATOM 1572 N N . ASP A 1 194 ? -8.327 -13.171 23.424 1.00 83.12 194 ASP A N 1
ATOM 1573 C CA . ASP A 1 194 ? -8.296 -14.056 24.588 1.00 83.12 194 ASP A CA 1
ATOM 1574 C C . ASP A 1 194 ? -8.789 -13.293 25.829 1.00 83.12 194 ASP A C 1
ATOM 1576 O O . ASP A 1 194 ? -8.129 -12.367 26.306 1.00 83.12 194 ASP A O 1
ATOM 1580 N N . ASN A 1 195 ? -9.980 -13.660 26.320 1.00 55.03 195 ASN A N 1
ATOM 1581 C CA . ASN A 1 195 ? -10.615 -13.078 27.516 1.00 55.03 195 ASN A CA 1
ATOM 1582 C C . ASN A 1 195 ? -10.230 -13.829 28.797 1.00 55.03 195 ASN A C 1
ATOM 1584 O O . ASN A 1 195 ? -10.312 -15.079 28.776 1.00 55.03 195 ASN A O 1
#

Solvent-accessible surface area (backbone atoms only — not comparable to full-atom values): 11424 Å² total; per-residue (Å²): 132,90,85,88,88,87,82,89,82,91,77,85,83,75,85,78,72,80,78,89,70,77,67,66,60,58,56,51,50,53,54,51,53,51,48,50,51,52,48,54,55,50,52,51,51,51,51,52,55,48,54,49,48,53,55,45,53,72,70,40,77,84,57,77,96,70,78,87,55,83,88,69,57,60,64,60,55,50,33,53,51,21,42,55,36,39,76,40,94,40,91,92,47,18,37,62,18,22,46,50,24,27,71,66,54,84,70,54,52,74,66,57,55,53,47,53,52,52,53,43,54,63,32,63,78,42,72,87,43,55,67,45,43,42,22,47,41,49,17,50,41,54,40,58,77,43,42,62,89,85,47,75,58,63,70,51,47,43,56,50,18,56,54,45,52,67,63,81,43,78,87,35,39,66,40,17,48,49,26,34,56,50,39,50,56,48,41,52,78,66,52,72,79,70,127

Foldseek 3Di:
DDDDDDDDDDDDPDDDDPPPDDPVVVVVVVVVVVVVVVVVVVVVVVVVVVVVVVVVCVVVVDHDDPPPDPPPCVLVVLLVVLLVLCLDDDLVGNLVSLLSNLVSDQADEPVSLVSLVVVLVVCVVPVVSLSNNLSSLNSLLSHVLRYDLPRPVLVVLLVVLVVQCVPPDPSSNVSSVSSNVSSVVSCVVSVVVPD

InterPro domains:
  IPR009539 Vang-like protein [PF06638] (10-65)
  IPR009539 Vang-like protein [PTHR20886] (10-63)